Protein AF-A0A0P9I023-F1 (afdb_monomer_lite)

pLDDT: mean 79.11, std 17.04, range [25.88, 98.0]

Sequence (298 aa):
MEINYKIEHRNVKHPRLEFKRLTLHIILPYDMRDASEILEKRKAWIQKKWSMIQESVKNVSAPQGFMMFGQPFTMEKTNAQKPTIDIDQRKIRLDPRRDQKIITNQLKSLLKQKIEAIIKEYSEKLGCQPAKITIRQQKSKWGSCSNRKNLSLNLKLICLPERAIKYVIFHEMLHIKHKKHNRQFWEKIKEEFSEYEEMEKKLSGYHIHTETLLQNLHKSPTISPHPPTTKPTEPKGTFWPMVRQRMRQKATQLYLQDHPETKAEPSLKELRKAGYLQKAKIIALKEIKAERDELKLV

Structure (mmCIF, N/CA/C/O backbone):
data_AF-A0A0P9I023-F1
#
_entry.id   AF-A0A0P9I023-F1
#
loop_
_atom_site.group_PDB
_atom_site.id
_atom_site.type_symbol
_atom_site.label_atom_id
_atom_site.label_alt_id
_atom_site.label_comp_id
_atom_site.label_asym_id
_atom_site.label_entity_id
_atom_site.label_seq_id
_atom_site.pdbx_PDB_ins_code
_atom_site.Cartn_x
_atom_site.Cartn_y
_atom_site.Cartn_z
_atom_site.occupancy
_atom_site.B_iso_or_equiv
_atom_site.auth_seq_id
_atom_site.auth_comp_id
_atom_site.auth_asym_id
_atom_site.auth_atom_id
_atom_site.pdbx_PDB_model_num
ATOM 1 N N . MET A 1 1 ? 24.963 18.216 -4.326 1.00 47.47 1 MET A N 1
ATOM 2 C CA . MET A 1 1 ? 24.004 17.378 -3.568 1.00 47.47 1 MET A CA 1
ATOM 3 C C . MET A 1 1 ? 24.501 15.947 -3.595 1.00 47.47 1 MET A C 1
ATOM 5 O O . MET A 1 1 ? 24.518 15.355 -4.667 1.00 47.47 1 MET A O 1
ATOM 9 N N . GLU A 1 2 ? 24.925 15.413 -2.454 1.00 58.28 2 GLU A N 1
ATOM 10 C CA . GLU A 1 2 ? 25.301 14.002 -2.335 1.00 58.28 2 GLU A CA 1
ATOM 11 C C . GLU A 1 2 ? 24.041 13.160 -2.109 1.00 58.28 2 GLU A C 1
ATOM 13 O O . GLU A 1 2 ? 23.334 13.320 -1.115 1.00 58.28 2 GLU A O 1
ATOM 18 N N . ILE A 1 3 ? 23.711 12.298 -3.072 1.00 69.88 3 ILE A N 1
ATOM 19 C CA . ILE A 1 3 ? 22.607 11.342 -2.948 1.00 69.88 3 ILE A CA 1
ATOM 20 C C . ILE A 1 3 ? 23.216 10.017 -2.510 1.00 69.88 3 ILE A C 1
ATOM 22 O O . ILE A 1 3 ? 23.966 9.401 -3.266 1.00 69.88 3 ILE A O 1
ATOM 26 N N . ASN A 1 4 ? 22.865 9.559 -1.309 1.00 76.06 4 ASN A N 1
ATOM 27 C CA . ASN A 1 4 ? 23.293 8.252 -0.822 1.00 76.06 4 ASN A CA 1
ATOM 28 C C . ASN A 1 4 ? 22.784 7.149 -1.752 1.00 76.06 4 ASN A C 1
ATOM 30 O O . ASN A 1 4 ? 21.574 7.030 -1.988 1.00 76.06 4 ASN A O 1
ATOM 34 N N . TYR A 1 5 ? 23.701 6.312 -2.238 1.00 79.62 5 TYR A N 1
ATOM 35 C CA . TYR A 1 5 ? 23.358 5.181 -3.084 1.00 79.62 5 TYR A CA 1
ATOM 36 C C . TYR A 1 5 ? 23.980 3.868 -2.607 1.00 79.62 5 TYR A C 1
ATOM 38 O O . TYR A 1 5 ? 24.987 3.836 -1.905 1.00 79.62 5 TYR A O 1
ATOM 46 N N . LYS A 1 6 ? 23.341 2.760 -2.983 1.00 83.69 6 LYS A N 1
ATOM 47 C CA . LYS A 1 6 ? 23.814 1.393 -2.758 1.00 83.69 6 LYS A CA 1
ATOM 48 C C . LYS A 1 6 ? 23.812 0.642 -4.075 1.00 83.69 6 LYS A C 1
ATOM 50 O O . LYS A 1 6 ? 22.801 0.645 -4.774 1.00 83.69 6 LYS A O 1
ATOM 55 N N . ILE A 1 7 ? 24.918 -0.024 -4.385 1.00 84.06 7 ILE A N 1
ATOM 56 C CA . ILE A 1 7 ? 25.021 -0.902 -5.550 1.00 84.06 7 ILE A CA 1
ATOM 57 C C . ILE A 1 7 ? 24.704 -2.334 -5.117 1.00 84.06 7 ILE A C 1
ATOM 59 O O . ILE A 1 7 ? 25.211 -2.820 -4.108 1.00 84.06 7 ILE A O 1
ATOM 63 N N . GLU A 1 8 ? 23.850 -3.010 -5.880 1.00 83.88 8 GLU A N 1
ATOM 64 C CA . GLU A 1 8 ? 23.518 -4.418 -5.691 1.00 83.88 8 GLU A CA 1
ATOM 65 C C . GLU A 1 8 ? 23.570 -5.165 -7.023 1.00 83.88 8 GLU A C 1
ATOM 67 O O . GLU A 1 8 ? 22.919 -4.771 -7.989 1.00 83.88 8 GLU A O 1
ATOM 72 N N . HIS A 1 9 ? 24.247 -6.311 -7.063 1.00 82.00 9 HIS A N 1
ATOM 73 C CA . HIS A 1 9 ? 24.261 -7.164 -8.250 1.00 82.00 9 HIS A CA 1
ATOM 74 C C . HIS A 1 9 ? 23.172 -8.230 -8.187 1.00 82.00 9 HIS A C 1
ATOM 76 O O . HIS A 1 9 ? 23.097 -9.025 -7.243 1.00 82.00 9 HIS A O 1
ATOM 82 N N . ARG A 1 10 ? 22.313 -8.274 -9.207 1.00 82.31 10 ARG A N 1
ATOM 83 C CA . ARG A 1 10 ? 21.193 -9.222 -9.295 1.00 82.31 10 ARG A CA 1
ATOM 84 C C . ARG A 1 10 ? 21.107 -9.828 -10.693 1.00 82.31 10 ARG A C 1
ATOM 86 O O . ARG A 1 10 ? 21.653 -9.297 -11.652 1.00 82.31 10 ARG A O 1
ATOM 93 N N . ASN A 1 11 ? 20.376 -10.937 -10.818 1.00 83.56 11 ASN A N 1
ATOM 94 C CA . ASN A 1 11 ? 20.066 -11.533 -12.119 1.00 83.56 11 ASN A CA 1
ATOM 95 C C . ASN A 1 11 ? 19.034 -10.671 -12.873 1.00 83.56 11 ASN A C 1
ATOM 97 O O . ASN A 1 11 ? 17.837 -10.963 -12.867 1.00 83.56 11 ASN A O 1
ATOM 101 N N . VAL A 1 12 ? 19.493 -9.563 -13.451 1.00 78.44 12 VAL A N 1
ATOM 102 C CA . VAL A 1 12 ? 18.703 -8.638 -14.267 1.00 78.44 12 VAL A CA 1
ATOM 103 C C . VAL A 1 12 ? 19.392 -8.442 -15.612 1.00 78.44 12 VAL A C 1
ATOM 105 O O . VAL A 1 12 ? 20.612 -8.375 -15.676 1.00 78.44 12 VAL A O 1
ATOM 108 N N . LYS A 1 13 ? 18.607 -8.344 -16.691 1.00 78.62 13 LYS A N 1
ATOM 109 C CA . LYS A 1 13 ? 19.134 -8.149 -18.054 1.00 78.62 13 LYS A CA 1
ATOM 110 C C . LYS A 1 13 ? 19.692 -6.740 -18.283 1.00 78.62 13 LYS A C 1
ATOM 112 O O . LYS A 1 13 ? 20.578 -6.550 -19.101 1.00 78.62 13 LYS A O 1
ATOM 117 N N . HIS A 1 14 ? 19.146 -5.753 -17.575 1.00 84.25 14 HIS A N 1
ATOM 118 C CA . HIS A 1 14 ? 19.524 -4.350 -17.705 1.00 84.25 14 HIS A CA 1
ATOM 119 C C . HIS A 1 14 ? 19.664 -3.722 -16.319 1.00 84.25 14 HIS A C 1
ATOM 121 O O . HIS A 1 14 ? 18.884 -4.085 -15.425 1.00 84.25 14 HIS A O 1
ATOM 127 N N . PRO A 1 15 ? 20.607 -2.782 -16.143 1.00 85.00 15 PRO A N 1
ATOM 128 C CA . PRO A 1 15 ? 20.754 -2.037 -14.905 1.00 85.00 15 PRO A CA 1
ATOM 129 C C . PRO A 1 15 ? 19.498 -1.218 -14.588 1.00 85.00 15 PRO A C 1
ATOM 131 O O . PRO A 1 15 ? 18.811 -0.714 -15.482 1.00 85.00 15 PRO A O 1
ATOM 134 N N . ARG A 1 16 ? 19.162 -1.121 -13.300 1.00 86.06 16 ARG A N 1
ATOM 135 C CA . ARG A 1 16 ? 17.956 -0.442 -12.807 1.00 86.06 16 ARG A CA 1
ATOM 136 C C . ARG A 1 16 ? 18.309 0.531 -11.702 1.00 86.06 16 ARG A C 1
ATOM 138 O O . ARG A 1 16 ? 19.144 0.235 -10.853 1.00 86.06 16 ARG A O 1
ATOM 145 N N . LEU A 1 17 ? 17.611 1.657 -11.689 1.00 83.62 17 LEU A N 1
ATOM 146 C CA . LEU A 1 17 ? 17.691 2.652 -10.631 1.00 83.62 17 LEU A CA 1
ATOM 147 C C . LEU A 1 17 ? 16.363 2.672 -9.882 1.00 83.62 17 LEU A C 1
ATOM 149 O O . LEU A 1 17 ? 15.305 2.856 -10.483 1.00 83.62 17 LEU A O 1
ATOM 153 N N . GLU A 1 18 ? 16.411 2.466 -8.572 1.00 81.19 18 GLU A N 1
ATOM 154 C CA . GLU A 1 18 ? 15.230 2.403 -7.717 1.00 81.19 18 GLU A CA 1
ATOM 155 C C . GLU A 1 18 ? 15.492 3.185 -6.432 1.00 81.19 18 GLU A C 1
ATOM 157 O O . GLU A 1 18 ? 16.437 2.884 -5.715 1.00 81.19 18 GLU A O 1
ATOM 162 N N . PHE A 1 1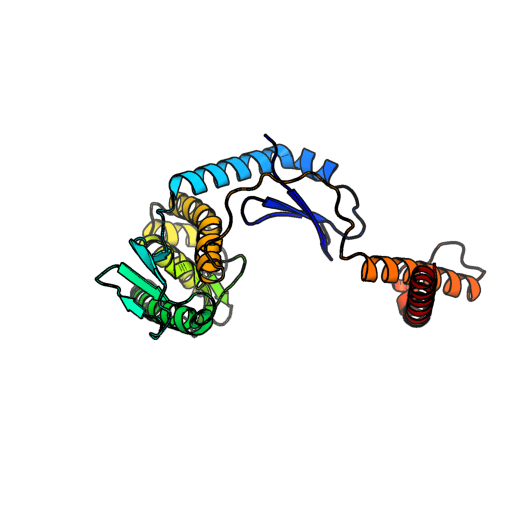9 ? 14.642 4.143 -6.069 1.00 70.94 19 PHE A N 1
ATOM 163 C CA . PHE A 1 19 ? 14.716 4.740 -4.735 1.00 70.94 19 PHE A CA 1
ATOM 164 C C . PHE A 1 19 ? 14.002 3.847 -3.716 1.00 70.94 19 PHE A C 1
ATOM 166 O O . PHE A 1 19 ? 12.828 3.515 -3.885 1.00 70.94 19 PHE A O 1
ATOM 173 N N . LYS A 1 20 ? 14.697 3.480 -2.635 1.00 67.75 20 LYS A N 1
ATOM 174 C CA . LYS A 1 20 ? 14.126 2.794 -1.468 1.00 67.75 20 LYS A CA 1
ATOM 175 C C . LYS A 1 20 ? 14.542 3.549 -0.221 1.00 67.75 20 LYS A C 1
ATOM 177 O O . LYS A 1 20 ? 15.733 3.700 0.019 1.00 67.75 20 LYS A O 1
ATOM 182 N N . ARG A 1 21 ? 13.577 3.987 0.596 1.00 62.59 21 ARG A N 1
ATOM 183 C CA . ARG A 1 21 ? 13.851 4.588 1.918 1.00 62.59 21 ARG A CA 1
ATOM 184 C C . ARG A 1 21 ? 14.870 5.731 1.847 1.00 62.59 21 ARG A C 1
ATOM 186 O O . ARG A 1 21 ? 15.872 5.713 2.553 1.00 62.59 21 ARG A O 1
ATOM 193 N N . LEU A 1 22 ? 14.660 6.667 0.918 1.00 68.31 22 LEU A N 1
ATOM 194 C CA . LEU A 1 22 ? 15.574 7.790 0.656 1.00 68.31 22 LEU A CA 1
ATOM 195 C C . LEU A 1 22 ? 16.988 7.403 0.185 1.00 68.31 22 LEU A C 1
ATOM 197 O O . LEU A 1 22 ? 17.859 8.255 0.083 1.00 68.31 22 LEU A O 1
ATOM 201 N N . THR A 1 23 ? 17.224 6.134 -0.135 1.00 73.56 23 THR A N 1
ATOM 202 C CA . THR A 1 23 ? 18.490 5.654 -0.689 1.00 73.56 23 THR A CA 1
ATOM 203 C C . THR A 1 23 ? 18.279 5.281 -2.148 1.00 73.56 23 THR A C 1
ATOM 205 O O . THR A 1 23 ? 17.317 4.583 -2.486 1.00 73.56 23 THR A O 1
ATOM 208 N N . LEU A 1 24 ? 19.170 5.724 -3.028 1.00 80.00 24 LEU A N 1
ATOM 209 C CA . LEU A 1 24 ? 19.186 5.269 -4.411 1.00 80.00 24 LEU A CA 1
ATOM 210 C C . LEU A 1 24 ? 19.791 3.859 -4.469 1.00 80.00 24 LEU A C 1
ATOM 212 O O . LEU A 1 24 ? 20.961 3.659 -4.179 1.00 80.00 24 LEU A O 1
ATOM 216 N N . HIS A 1 25 ? 19.012 2.855 -4.844 1.00 84.75 25 HIS A N 1
ATOM 217 C CA . HIS A 1 25 ? 19.519 1.521 -5.142 1.00 84.75 25 HIS A CA 1
ATOM 218 C C . HIS A 1 25 ? 19.820 1.411 -6.633 1.00 84.75 25 HIS A C 1
ATOM 220 O O . HIS A 1 25 ? 18.945 1.607 -7.479 1.00 84.75 25 HIS A O 1
ATOM 226 N N . ILE A 1 26 ? 21.057 1.047 -6.934 1.00 87.44 26 ILE A N 1
ATOM 227 C CA . ILE A 1 26 ? 21.552 0.782 -8.275 1.00 87.44 26 ILE A CA 1
ATOM 228 C C . ILE A 1 26 ? 21.673 -0.730 -8.401 1.00 87.44 26 ILE A C 1
ATOM 230 O O . ILE A 1 26 ? 22.523 -1.354 -7.771 1.00 87.44 26 ILE A O 1
ATOM 234 N N . ILE A 1 27 ? 20.783 -1.333 -9.178 1.00 87.88 27 ILE A N 1
ATOM 235 C CA . ILE A 1 27 ? 20.767 -2.775 -9.389 1.00 87.88 27 ILE A CA 1
ATOM 236 C C . ILE A 1 27 ? 21.481 -3.064 -10.700 1.00 87.88 27 ILE A C 1
ATOM 238 O O . ILE A 1 27 ? 20.951 -2.731 -11.760 1.00 87.88 27 ILE A O 1
ATOM 242 N N . LEU A 1 28 ? 22.647 -3.696 -10.632 1.00 86.69 28 LEU A N 1
ATOM 243 C CA . LEU A 1 28 ? 23.460 -4.026 -11.797 1.00 86.69 28 LEU A CA 1
ATOM 244 C C . LEU A 1 28 ? 23.332 -5.516 -12.171 1.00 86.69 28 LEU A C 1
ATOM 246 O O . LEU A 1 28 ? 23.195 -6.370 -11.284 1.00 86.69 28 LEU A O 1
ATOM 250 N N . PRO A 1 29 ? 23.372 -5.853 -13.472 1.00 86.75 29 PRO A N 1
ATOM 251 C CA . PRO A 1 29 ? 23.688 -7.201 -13.938 1.00 86.75 29 PRO A CA 1
ATOM 252 C C . PRO A 1 29 ? 25.045 -7.674 -13.390 1.00 86.75 29 PRO A C 1
ATOM 254 O O . PRO A 1 29 ? 25.930 -6.856 -13.156 1.00 86.75 29 PRO A O 1
ATOM 257 N N . TYR A 1 30 ? 25.238 -8.981 -13.183 1.00 83.19 30 TYR A N 1
ATOM 258 C CA . TYR A 1 30 ? 26.488 -9.512 -12.602 1.00 83.19 30 TYR A CA 1
ATOM 259 C C . TYR A 1 30 ? 27.751 -9.218 -13.430 1.00 83.19 30 TYR A C 1
ATOM 261 O O . TYR A 1 30 ? 28.846 -9.200 -12.878 1.00 83.19 30 TYR A O 1
ATOM 269 N N . ASP A 1 31 ? 27.602 -9.025 -14.734 1.00 83.81 31 ASP A N 1
ATOM 270 C CA . ASP A 1 31 ? 28.650 -8.685 -15.698 1.00 83.81 31 ASP A CA 1
ATOM 271 C C . ASP A 1 31 ? 29.009 -7.190 -15.709 1.00 83.81 31 ASP A C 1
ATOM 273 O O . ASP A 1 31 ? 30.059 -6.818 -16.227 1.00 83.81 31 ASP A O 1
ATOM 277 N N . MET A 1 32 ? 28.196 -6.336 -15.080 1.00 77.50 32 MET A N 1
ATOM 278 C CA . MET A 1 32 ? 28.422 -4.895 -15.004 1.00 77.50 32 MET A CA 1
ATOM 279 C C . MET A 1 32 ? 29.020 -4.511 -13.646 1.00 77.50 32 MET A C 1
ATOM 281 O O . MET A 1 32 ? 28.381 -4.650 -12.602 1.00 77.50 32 MET A O 1
ATOM 285 N N . ARG A 1 33 ? 30.267 -4.027 -13.650 1.00 74.25 33 ARG A N 1
ATOM 286 C CA . ARG A 1 33 ? 30.990 -3.658 -12.418 1.00 74.25 33 ARG A CA 1
ATOM 287 C C . ARG A 1 33 ? 30.773 -2.209 -11.999 1.00 74.25 33 ARG A C 1
ATOM 289 O O . ARG A 1 33 ? 30.742 -1.941 -10.803 1.00 74.25 33 ARG A O 1
ATOM 296 N N . ASP A 1 34 ? 30.618 -1.315 -12.969 1.00 80.94 34 ASP A N 1
ATOM 297 C CA . ASP A 1 34 ? 30.547 0.123 -12.738 1.00 80.94 34 ASP A CA 1
ATOM 298 C C . ASP A 1 34 ? 29.128 0.667 -12.956 1.00 80.94 34 ASP A C 1
ATOM 300 O O . ASP A 1 34 ? 28.399 0.243 -13.853 1.00 80.94 34 ASP A O 1
ATOM 304 N N . ALA A 1 35 ? 28.741 1.608 -12.099 1.00 84.88 35 ALA A N 1
ATOM 305 C CA . ALA A 1 35 ? 27.486 2.341 -12.160 1.00 84.88 35 ALA A CA 1
ATOM 306 C C . ALA A 1 35 ? 27.639 3.751 -12.759 1.00 84.88 35 ALA A C 1
ATOM 308 O O . ALA A 1 35 ? 26.625 4.407 -13.001 1.00 84.88 35 ALA A O 1
ATOM 309 N N . SER A 1 36 ? 28.864 4.235 -12.980 1.00 80.75 36 SER A N 1
ATOM 310 C CA . SER A 1 36 ? 29.138 5.630 -13.348 1.00 80.75 36 SER A CA 1
ATOM 311 C C . SER A 1 36 ? 28.428 6.050 -14.634 1.00 80.75 36 SER A C 1
ATOM 313 O O . SER A 1 36 ? 27.760 7.083 -14.661 1.00 80.75 36 SER A O 1
ATOM 315 N N . GLU A 1 37 ? 28.461 5.206 -15.669 1.00 80.94 37 GLU A N 1
ATOM 316 C CA . GLU A 1 37 ? 27.809 5.495 -16.953 1.00 80.94 37 GLU A CA 1
ATOM 317 C C . GLU A 1 37 ? 26.285 5.662 -16.809 1.00 80.94 37 GLU A C 1
ATOM 319 O O . GLU A 1 37 ? 25.699 6.626 -17.309 1.00 80.94 37 GLU A O 1
ATOM 324 N N . ILE A 1 38 ? 25.616 4.753 -16.085 1.00 84.31 38 ILE A N 1
ATOM 325 C CA . ILE A 1 38 ? 24.163 4.849 -15.888 1.00 84.31 38 ILE A CA 1
ATOM 326 C C . ILE A 1 38 ? 23.790 6.010 -14.966 1.00 84.31 38 ILE A C 1
ATOM 328 O O . ILE A 1 38 ? 22.747 6.634 -15.176 1.00 84.31 38 ILE A O 1
ATOM 332 N N . LEU A 1 39 ? 24.620 6.306 -13.965 1.00 83.94 39 LEU A N 1
ATOM 333 C CA . LEU A 1 39 ? 24.419 7.436 -13.066 1.00 83.94 39 LEU A CA 1
ATOM 334 C C . LEU A 1 39 ? 24.481 8.756 -13.826 1.00 83.94 39 LEU A C 1
ATOM 336 O O . LEU A 1 39 ? 23.560 9.557 -13.678 1.00 83.94 39 LEU A O 1
ATOM 340 N N . GLU A 1 40 ? 25.481 8.953 -14.686 1.00 82.69 40 GLU A N 1
ATOM 341 C CA . GLU A 1 40 ? 25.591 10.178 -15.481 1.00 82.69 40 GLU A CA 1
ATOM 342 C C . GLU A 1 40 ? 24.445 10.268 -16.496 1.00 82.69 40 GLU A C 1
ATOM 344 O O . GLU A 1 40 ? 23.704 11.254 -16.524 1.00 82.69 40 GLU A O 1
ATOM 349 N N . LYS A 1 41 ? 24.168 9.180 -17.228 1.00 84.88 41 LYS A N 1
ATOM 350 C CA . LYS A 1 41 ? 23.069 9.124 -18.206 1.00 84.88 41 LYS A CA 1
ATOM 351 C C . LYS A 1 41 ? 21.690 9.386 -17.592 1.00 84.88 41 LYS A C 1
ATOM 353 O O . LYS A 1 41 ? 20.774 9.840 -18.279 1.00 84.88 41 LYS A O 1
ATOM 358 N N . ARG A 1 42 ? 21.491 9.064 -16.310 1.00 86.25 42 ARG A N 1
ATOM 359 C CA . ARG A 1 42 ? 20.211 9.233 -15.598 1.00 86.25 42 ARG A CA 1
ATOM 360 C C . ARG A 1 42 ? 20.244 10.340 -14.551 1.00 86.25 42 ARG A C 1
ATOM 362 O O . ARG A 1 42 ? 19.259 10.491 -13.833 1.00 86.25 42 ARG A O 1
ATOM 369 N N . LYS A 1 43 ? 21.297 11.150 -14.488 1.00 84.06 43 LYS A N 1
ATOM 370 C CA . LYS A 1 43 ? 21.503 12.187 -13.468 1.00 84.06 43 LYS A CA 1
ATOM 371 C C . LYS A 1 43 ? 20.321 13.136 -13.326 1.00 84.06 43 LYS A C 1
ATOM 373 O O . LYS A 1 43 ? 19.803 13.299 -12.225 1.00 84.06 43 LYS A O 1
ATOM 378 N N . ALA A 1 44 ? 19.816 13.658 -14.444 1.00 79.38 44 ALA A N 1
ATOM 379 C CA . ALA A 1 44 ? 18.640 14.529 -14.455 1.00 79.38 44 ALA A CA 1
ATOM 380 C C . ALA A 1 44 ? 17.387 13.829 -13.894 1.00 79.38 44 ALA A C 1
ATOM 382 O O . ALA A 1 44 ? 16.620 14.416 -13.130 1.00 79.38 44 ALA A O 1
ATOM 383 N N . TRP A 1 45 ? 17.192 12.545 -14.217 1.00 85.31 45 TRP A N 1
ATOM 384 C CA . TRP A 1 45 ? 16.095 11.748 -13.662 1.00 85.31 45 TRP A CA 1
ATOM 385 C C . TRP A 1 45 ? 16.272 11.507 -12.160 1.00 85.31 45 TRP A C 1
ATOM 387 O O . TRP A 1 45 ? 15.310 11.658 -11.410 1.00 85.31 45 TRP A O 1
ATOM 397 N N . ILE A 1 46 ? 17.488 11.172 -11.714 1.00 81.94 46 ILE A N 1
ATOM 398 C CA . ILE A 1 46 ? 17.816 10.944 -10.301 1.00 81.94 46 ILE A CA 1
ATOM 399 C C . ILE A 1 46 ? 17.540 12.218 -9.501 1.00 81.94 46 ILE A C 1
ATOM 401 O O . ILE A 1 46 ? 16.831 12.154 -8.501 1.00 81.94 46 ILE A O 1
ATOM 405 N N . GLN A 1 47 ? 18.040 13.367 -9.963 1.00 81.38 47 GLN A N 1
ATOM 406 C CA . GLN A 1 47 ? 17.839 14.666 -9.321 1.00 81.38 47 GLN A CA 1
ATOM 407 C C . GLN A 1 47 ? 16.357 15.032 -9.253 1.00 81.38 47 GLN A C 1
ATOM 409 O O . GLN A 1 47 ? 15.846 15.297 -8.170 1.00 81.38 47 GLN A O 1
ATOM 414 N N . LYS A 1 48 ? 15.634 14.960 -10.378 1.00 77.56 48 LYS A N 1
ATOM 415 C CA . LYS A 1 48 ? 14.194 15.251 -10.409 1.00 77.56 48 LYS A CA 1
ATOM 416 C C . LYS A 1 48 ? 13.419 14.343 -9.456 1.00 77.56 48 LYS A C 1
ATOM 418 O O . LYS A 1 48 ? 12.581 14.814 -8.690 1.00 77.56 48 LYS A O 1
ATOM 423 N N . LYS A 1 49 ? 13.703 13.037 -9.478 1.00 74.50 49 LYS A N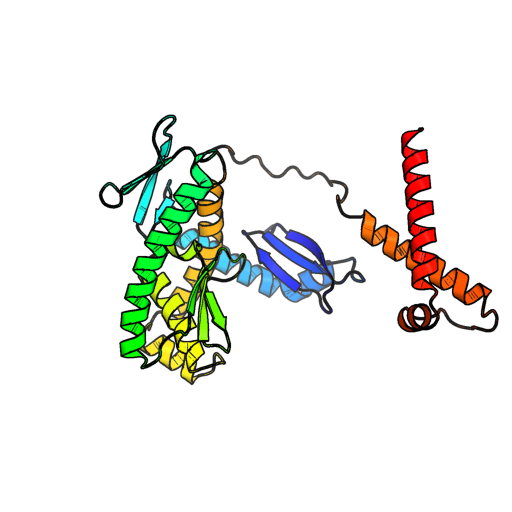 1
ATOM 424 C CA . LYS A 1 49 ? 13.025 12.063 -8.617 1.00 74.50 49 LYS A CA 1
ATOM 425 C C . LYS A 1 49 ? 13.366 12.284 -7.143 1.00 74.50 49 LYS A C 1
ATOM 427 O O . LYS A 1 49 ? 12.474 12.165 -6.308 1.00 74.50 49 LYS A O 1
ATOM 432 N N . TRP A 1 50 ? 14.612 12.637 -6.834 1.00 79.38 50 TRP A N 1
ATOM 433 C CA . TRP A 1 50 ? 15.058 12.978 -5.487 1.00 79.38 50 TRP A CA 1
ATOM 434 C C . TRP A 1 50 ? 14.357 14.224 -4.951 1.00 79.38 50 TRP A C 1
ATOM 436 O O . TRP A 1 50 ? 13.799 14.163 -3.860 1.00 79.38 50 TRP A O 1
ATOM 446 N N . SER A 1 51 ? 14.290 15.306 -5.731 1.00 79.69 51 SER A N 1
ATOM 447 C CA . SER A 1 51 ? 13.577 16.527 -5.340 1.00 79.69 51 SER A CA 1
ATOM 448 C C . SER A 1 51 ? 12.097 16.258 -5.071 1.00 79.69 51 SER A C 1
ATOM 450 O O . SER A 1 51 ? 11.593 16.644 -4.022 1.00 79.69 51 SER A O 1
ATOM 452 N N . MET A 1 52 ? 11.423 15.502 -5.948 1.00 71.56 52 MET A N 1
ATOM 453 C CA . MET A 1 52 ? 10.027 15.098 -5.722 1.00 71.56 52 MET A CA 1
ATOM 454 C C . MET A 1 52 ? 9.857 14.286 -4.433 1.00 71.56 52 MET A C 1
ATOM 456 O O . MET A 1 52 ? 8.880 14.461 -3.709 1.00 71.56 52 MET A O 1
ATOM 460 N N . ILE A 1 53 ? 10.792 13.376 -4.146 1.00 68.94 53 ILE A N 1
ATOM 461 C CA . ILE A 1 53 ? 10.782 12.573 -2.922 1.00 68.94 53 ILE A CA 1
ATOM 462 C C . ILE A 1 53 ? 10.967 13.465 -1.687 1.00 68.94 53 ILE A C 1
ATOM 464 O O . ILE A 1 53 ? 10.212 13.319 -0.730 1.00 68.94 53 ILE A O 1
ATOM 468 N N . GLN A 1 54 ? 11.931 14.386 -1.711 1.00 72.19 54 GLN A N 1
ATOM 469 C CA . GLN A 1 54 ? 12.213 15.311 -0.610 1.00 72.19 54 GLN A CA 1
ATOM 470 C C . GLN A 1 54 ? 11.025 16.234 -0.325 1.00 72.19 54 GLN A C 1
ATOM 472 O O . GLN A 1 54 ? 10.609 16.373 0.822 1.00 72.19 54 GLN A O 1
ATOM 477 N N . GLU A 1 55 ? 10.422 16.793 -1.371 1.00 71.81 55 GLU A N 1
ATOM 478 C CA . GLU A 1 55 ? 9.213 17.607 -1.269 1.00 71.81 55 GLU A CA 1
ATOM 479 C C . GLU A 1 55 ? 8.043 16.803 -0.688 1.00 71.81 55 GLU A C 1
ATOM 481 O O . GLU A 1 55 ? 7.387 17.238 0.257 1.00 71.81 55 GLU A O 1
ATOM 486 N N . SER A 1 56 ? 7.840 15.573 -1.169 1.00 65.31 56 SER A N 1
ATOM 487 C CA . SER A 1 56 ? 6.795 14.687 -0.643 1.00 65.31 56 SER A CA 1
ATOM 488 C C . SER A 1 56 ? 7.046 14.291 0.815 1.00 65.31 56 SER A C 1
ATOM 490 O O . SER A 1 56 ? 6.098 14.103 1.568 1.00 65.31 56 SER A O 1
ATOM 492 N N . VAL A 1 57 ? 8.305 14.161 1.240 1.00 66.12 57 VAL A N 1
ATOM 493 C CA . VAL A 1 57 ? 8.656 13.898 2.642 1.00 66.12 57 VAL A CA 1
ATOM 494 C C . VAL A 1 57 ? 8.370 15.112 3.520 1.00 66.12 57 VAL A C 1
ATOM 496 O O . VAL A 1 57 ? 7.774 14.934 4.582 1.00 66.12 57 VAL A O 1
ATOM 499 N N . LYS A 1 58 ? 8.734 16.318 3.065 1.00 67.62 58 LYS A N 1
ATOM 500 C CA . LYS A 1 58 ? 8.484 17.589 3.763 1.00 67.62 58 LYS A CA 1
ATOM 501 C C . LYS A 1 58 ? 6.988 17.855 3.940 1.00 67.62 58 LYS A C 1
ATOM 503 O O . LYS A 1 58 ? 6.553 18.217 5.027 1.00 67.62 58 LYS A O 1
ATOM 508 N N . ASN A 1 59 ? 6.194 17.591 2.905 1.00 61.16 59 ASN A N 1
ATOM 509 C CA . ASN A 1 59 ? 4.743 17.804 2.917 1.00 61.16 59 ASN A CA 1
ATOM 510 C C . ASN A 1 59 ? 3.976 16.798 3.790 1.00 61.16 59 ASN A C 1
ATOM 512 O O . ASN A 1 59 ? 2.779 16.961 4.007 1.00 61.16 59 ASN A O 1
ATOM 516 N N . VAL A 1 60 ? 4.642 15.748 4.279 1.00 60.81 60 VAL A N 1
ATOM 517 C CA . VAL A 1 60 ? 4.028 14.689 5.091 1.00 60.81 60 VAL A CA 1
ATOM 518 C C . VAL A 1 60 ? 4.422 14.787 6.573 1.00 60.81 60 VAL A C 1
ATOM 520 O O . VAL A 1 60 ? 3.983 13.923 7.322 1.00 60.81 60 VAL A O 1
ATOM 523 N N . SER A 1 61 ? 5.201 15.807 6.996 1.00 51.84 61 SER A N 1
ATOM 524 C CA . SER A 1 61 ? 5.656 16.078 8.383 1.00 51.84 61 SER A CA 1
ATOM 525 C C . SER A 1 61 ? 5.037 15.145 9.424 1.00 51.84 61 SER A C 1
ATOM 527 O O . SER A 1 61 ? 3.924 15.372 9.895 1.00 51.84 61 SER A O 1
ATOM 529 N N . ALA A 1 62 ? 5.733 14.046 9.723 1.00 50.31 62 ALA A N 1
ATOM 530 C CA . ALA A 1 62 ? 5.235 13.071 10.678 1.00 50.31 62 ALA A CA 1
ATOM 531 C C . ALA A 1 62 ? 5.312 13.687 12.085 1.00 50.31 62 ALA A C 1
ATOM 533 O O . ALA A 1 62 ? 6.415 14.030 12.520 1.00 50.31 62 ALA A O 1
ATOM 534 N N . PRO A 1 63 ? 4.192 13.835 12.812 1.00 46.41 63 PRO A N 1
ATOM 535 C CA . PRO A 1 63 ? 4.255 14.169 14.226 1.00 46.41 63 PRO A CA 1
ATOM 536 C C . PRO A 1 63 ? 4.975 13.047 14.990 1.00 46.41 63 PRO A C 1
ATOM 538 O O . PRO A 1 63 ? 4.989 11.891 14.560 1.00 46.41 63 PRO A O 1
ATOM 541 N N . GLN A 1 64 ? 5.568 13.374 16.139 1.00 53.59 64 GLN A N 1
ATOM 542 C CA . GLN A 1 64 ? 6.026 12.372 17.105 1.00 53.59 64 GLN A CA 1
ATOM 543 C C . GLN A 1 64 ? 4.858 11.431 17.450 1.00 53.59 64 GLN A C 1
ATOM 545 O O . GLN A 1 64 ? 3.902 11.844 18.097 1.00 53.59 64 GLN A O 1
ATOM 550 N N . GLY A 1 65 ? 4.910 10.177 16.987 1.00 65.94 65 GLY A N 1
ATOM 551 C CA . GLY A 1 65 ? 3.862 9.181 17.237 1.00 65.94 65 GLY A CA 1
ATOM 552 C C . GLY A 1 65 ? 3.619 8.221 16.072 1.00 65.94 65 GLY A C 1
ATOM 553 O O . GLY A 1 65 ? 4.360 8.195 15.089 1.00 65.94 65 GLY A O 1
ATOM 554 N N . PHE A 1 66 ? 2.572 7.404 16.195 1.00 78.50 66 PHE A N 1
ATOM 555 C CA . PHE A 1 66 ? 2.098 6.498 15.149 1.00 78.50 66 PHE A CA 1
ATOM 556 C C . PHE A 1 66 ? 0.916 7.130 14.411 1.00 78.50 66 PHE A C 1
ATOM 558 O O . PHE A 1 66 ? -0.092 7.449 15.026 1.00 78.50 66 PHE A O 1
ATOM 565 N N . MET A 1 67 ? 1.000 7.294 13.092 1.00 83.62 67 MET A N 1
ATOM 566 C CA . MET A 1 67 ? -0.154 7.747 12.309 1.00 83.62 67 MET A CA 1
ATOM 567 C C . MET A 1 67 ? -1.106 6.580 12.053 1.00 83.62 67 MET A C 1
ATOM 569 O O . MET A 1 67 ? -0.677 5.532 11.565 1.00 83.62 67 MET A O 1
ATOM 573 N N . MET A 1 68 ? -2.393 6.783 12.329 1.00 87.25 68 MET A N 1
ATOM 574 C CA . MET A 1 68 ? -3.469 5.841 12.030 1.00 87.25 68 MET A CA 1
ATOM 575 C C . MET A 1 68 ? -4.649 6.584 11.404 1.00 87.25 68 MET A C 1
ATOM 577 O O . MET A 1 68 ? -5.187 7.512 11.999 1.00 87.25 68 MET A O 1
ATOM 581 N N . PHE A 1 69 ? -5.038 6.210 10.186 1.00 88.56 69 PHE A N 1
ATOM 582 C CA . PHE A 1 69 ? -6.141 6.827 9.438 1.00 88.56 69 PHE A CA 1
ATOM 583 C C . PHE A 1 69 ? -6.034 8.358 9.293 1.00 88.56 69 PHE A C 1
ATOM 585 O O . PHE A 1 69 ? -7.035 9.065 9.217 1.00 88.56 69 PHE A O 1
ATOM 592 N N . GLY A 1 70 ? -4.806 8.886 9.251 1.00 84.12 70 GLY A N 1
ATOM 593 C CA . GLY A 1 70 ? -4.531 10.325 9.192 1.00 84.12 70 GLY A CA 1
ATOM 594 C C . GLY A 1 70 ? -4.558 11.041 10.544 1.00 84.12 70 GLY A C 1
ATOM 595 O O . GLY A 1 70 ? -4.340 12.246 10.576 1.00 84.12 70 GLY A O 1
ATOM 596 N N . GLN A 1 71 ? -4.774 10.325 11.649 1.00 83.56 71 GLN A N 1
ATOM 597 C CA . GLN A 1 71 ? -4.727 10.868 13.004 1.00 83.56 71 GLN A CA 1
ATOM 598 C C . GLN A 1 71 ? -3.442 10.427 13.721 1.00 83.56 71 GLN A C 1
ATOM 600 O O . GLN A 1 71 ? -3.031 9.270 13.573 1.00 83.56 71 GLN A O 1
ATOM 605 N N . PRO A 1 72 ? -2.795 11.311 14.497 1.00 83.38 72 PRO A N 1
ATOM 606 C CA . PRO A 1 72 ? -1.653 10.935 15.319 1.00 83.38 72 PRO A CA 1
ATOM 607 C C . PRO A 1 72 ? -2.110 10.150 16.551 1.00 83.38 72 PRO A C 1
ATOM 609 O O . PRO A 1 72 ? -3.066 10.537 17.222 1.00 83.38 72 PRO A O 1
ATOM 612 N N . PHE A 1 73 ? -1.399 9.065 16.851 1.00 83.56 73 PHE A N 1
ATOM 613 C CA . PHE A 1 73 ? -1.552 8.271 18.065 1.00 83.56 73 PHE A CA 1
ATOM 614 C C . PHE A 1 73 ? -0.279 8.350 18.899 1.00 83.56 73 PHE A C 1
ATOM 616 O O . PHE A 1 73 ? 0.833 8.181 18.382 1.00 83.56 73 PHE A O 1
ATOM 623 N N . THR A 1 74 ? -0.441 8.549 20.203 1.00 84.19 74 THR A N 1
ATOM 624 C CA . THR A 1 74 ? 0.674 8.472 21.145 1.00 84.19 74 THR A CA 1
ATOM 625 C C . THR A 1 74 ? 0.955 7.016 21.504 1.00 84.19 74 THR A C 1
ATOM 627 O O . THR A 1 74 ? 0.054 6.177 21.562 1.00 84.19 74 THR A O 1
ATOM 630 N N . MET A 1 75 ? 2.232 6.696 21.705 1.00 82.31 75 MET A N 1
ATOM 631 C CA . MET A 1 75 ? 2.672 5.353 22.075 1.00 82.31 75 MET A CA 1
ATOM 632 C C . MET A 1 75 ? 3.182 5.354 23.514 1.00 82.31 75 MET A C 1
ATOM 634 O O . MET A 1 75 ? 4.119 6.080 23.836 1.00 82.31 75 MET A O 1
ATOM 638 N N . GLU A 1 76 ? 2.593 4.514 24.360 1.00 84.56 76 GLU A N 1
ATOM 639 C CA . GLU A 1 76 ? 2.969 4.344 25.765 1.00 84.56 76 GLU A CA 1
ATOM 640 C C . GLU A 1 76 ? 3.497 2.918 25.982 1.00 84.56 76 GLU A C 1
ATOM 642 O O . GLU A 1 76 ? 2.911 1.936 25.514 1.00 84.56 76 GLU A O 1
ATOM 647 N N . LYS A 1 77 ? 4.615 2.782 26.703 1.00 82.94 77 LYS A N 1
ATOM 648 C CA . LYS A 1 77 ? 5.152 1.462 27.040 1.00 82.94 77 LYS A CA 1
ATOM 649 C C . LYS A 1 77 ? 4.370 0.863 28.210 1.00 82.94 77 LYS A C 1
ATOM 651 O O . LYS A 1 77 ? 4.184 1.529 29.222 1.00 82.94 77 LYS A O 1
ATOM 656 N N . THR A 1 78 ? 3.979 -0.406 28.109 1.00 80.44 78 THR A N 1
ATOM 657 C CA . THR A 1 78 ? 3.406 -1.167 29.235 1.00 80.44 78 THR A CA 1
ATOM 658 C C . THR A 1 78 ? 4.208 -2.438 29.488 1.00 80.44 78 THR A C 1
ATOM 660 O O . THR A 1 78 ? 4.550 -3.144 28.548 1.00 80.44 78 THR A O 1
ATOM 663 N N . ASN A 1 79 ? 4.521 -2.740 30.751 1.00 71.38 79 ASN A N 1
ATOM 664 C CA . ASN A 1 79 ? 5.335 -3.911 31.106 1.00 71.38 79 ASN A CA 1
ATOM 665 C C . ASN A 1 79 ? 4.481 -5.149 31.466 1.00 71.38 79 ASN A C 1
ATOM 667 O O . ASN A 1 79 ? 4.950 -6.278 31.333 1.00 71.38 79 ASN A O 1
ATOM 671 N N . ALA A 1 80 ? 3.214 -4.972 31.861 1.00 63.03 80 ALA A N 1
ATOM 672 C CA . ALA A 1 80 ? 2.396 -6.050 32.442 1.00 63.03 80 ALA A CA 1
ATOM 673 C C . ALA A 1 80 ? 1.020 -6.256 31.780 1.00 63.03 80 ALA A C 1
ATOM 675 O O . ALA A 1 80 ? 0.384 -7.280 32.013 1.00 63.03 80 ALA A O 1
ATOM 676 N N . GLN A 1 81 ? 0.556 -5.330 30.936 1.00 72.56 81 GLN A N 1
ATOM 677 C CA . GLN A 1 81 ? -0.757 -5.441 30.289 1.00 72.56 81 GLN A CA 1
ATOM 678 C C . GLN A 1 81 ? -0.639 -5.949 28.849 1.00 72.56 81 GLN A C 1
ATOM 680 O O . GLN A 1 81 ? 0.400 -5.789 28.206 1.00 72.56 81 GLN A O 1
ATOM 685 N N . LYS A 1 82 ? -1.717 -6.564 28.342 1.00 81.06 82 LYS A N 1
ATOM 686 C CA . LYS A 1 82 ? -1.863 -6.871 26.910 1.00 81.06 82 LYS A CA 1
ATOM 687 C C . LYS A 1 82 ? -1.819 -5.564 26.104 1.00 81.06 82 LYS A C 1
ATOM 689 O O . LYS A 1 82 ? -2.285 -4.543 26.610 1.00 81.06 82 LYS A O 1
ATOM 694 N N . PRO A 1 83 ? -1.316 -5.584 24.859 1.00 86.56 83 PRO A N 1
ATOM 695 C CA . PRO A 1 83 ? -1.289 -4.385 24.039 1.00 86.56 83 PRO A CA 1
ATOM 696 C C . PRO A 1 83 ? -2.710 -3.930 23.699 1.00 86.56 83 PRO A C 1
ATOM 698 O O . PRO A 1 83 ? -3.566 -4.753 23.348 1.00 86.56 83 PRO A O 1
ATOM 701 N N . THR A 1 84 ? -2.944 -2.625 23.771 1.00 88.38 84 THR A N 1
ATOM 702 C CA . THR A 1 84 ? -4.242 -2.007 23.492 1.00 88.38 84 THR A CA 1
ATOM 703 C C . THR A 1 84 ? -4.104 -0.847 22.518 1.00 88.38 84 THR A C 1
ATOM 705 O O . THR A 1 84 ? -3.109 -0.119 22.514 1.00 88.38 84 THR A O 1
ATOM 708 N N . ILE A 1 85 ? -5.124 -0.694 21.677 1.00 89.88 85 ILE A N 1
ATOM 709 C CA . ILE A 1 85 ? -5.327 0.467 20.815 1.00 89.88 85 ILE A CA 1
ATOM 710 C C . ILE A 1 85 ? -6.621 1.118 21.284 1.00 89.88 85 ILE A C 1
ATOM 712 O O . ILE A 1 85 ? -7.695 0.545 21.118 1.00 89.88 85 ILE A O 1
ATOM 716 N N . ASP A 1 86 ? -6.501 2.297 21.874 1.00 88.62 86 ASP A N 1
ATOM 717 C CA . ASP A 1 86 ? -7.616 3.145 22.263 1.00 88.62 86 ASP A CA 1
ATOM 718 C C . ASP A 1 86 ? -7.826 4.185 21.157 1.00 88.62 86 ASP A C 1
ATOM 720 O O . ASP A 1 86 ? -6.997 5.078 20.960 1.00 88.62 86 ASP A O 1
ATOM 724 N N . ILE A 1 87 ? -8.886 3.998 20.368 1.00 87.69 87 ILE A N 1
ATOM 725 C CA . ILE A 1 87 ? -9.190 4.844 19.208 1.00 87.69 87 ILE A CA 1
ATOM 726 C C . ILE A 1 87 ? -9.665 6.230 19.652 1.00 87.69 87 ILE A C 1
ATOM 728 O O . ILE A 1 87 ? -9.280 7.222 19.031 1.00 87.69 87 ILE A O 1
ATOM 732 N N . ASP A 1 88 ? -10.427 6.302 20.742 1.00 87.00 88 ASP A N 1
ATOM 733 C CA . ASP A 1 88 ? -11.031 7.541 21.234 1.00 87.00 88 ASP A CA 1
ATOM 734 C C . ASP A 1 88 ? -9.976 8.436 21.888 1.00 87.00 88 ASP A C 1
ATOM 736 O O . ASP A 1 88 ? -9.857 9.618 21.559 1.00 87.00 88 ASP A O 1
ATOM 740 N N . GLN A 1 89 ? -9.125 7.857 22.742 1.00 87.56 89 GLN A N 1
ATOM 741 C CA . GLN A 1 89 ? -7.999 8.565 23.361 1.00 87.56 89 GLN A CA 1
ATOM 742 C C . GLN A 1 89 ? -6.795 8.713 22.425 1.00 87.56 89 GLN A C 1
ATOM 744 O O . GLN A 1 89 ? -5.840 9.411 22.766 1.00 87.56 89 GLN A O 1
ATOM 749 N N . ARG A 1 90 ? -6.814 8.045 21.265 1.00 86.88 90 ARG A N 1
ATOM 750 C CA . ARG A 1 90 ? -5.712 7.996 20.291 1.00 86.88 90 ARG A CA 1
ATOM 751 C C . ARG A 1 90 ? -4.402 7.522 20.918 1.00 86.88 90 ARG A C 1
ATOM 753 O O . ARG A 1 90 ? -3.334 8.101 20.712 1.00 86.88 90 ARG A O 1
ATOM 760 N N . LYS A 1 91 ? -4.486 6.447 21.698 1.00 87.31 91 LYS A N 1
ATOM 761 C CA . LYS A 1 91 ? -3.364 5.881 22.454 1.00 87.31 91 LYS A CA 1
ATOM 762 C C . LYS A 1 91 ? -3.104 4.443 22.050 1.00 87.31 91 LYS A C 1
ATOM 764 O O . LYS A 1 91 ? -4.023 3.640 21.932 1.00 87.31 91 LYS A O 1
ATOM 769 N N . ILE A 1 92 ? -1.833 4.095 21.887 1.00 87.38 92 ILE A N 1
ATOM 770 C CA . ILE A 1 92 ? -1.389 2.714 21.707 1.00 87.38 92 ILE A CA 1
ATOM 771 C C . ILE A 1 92 ? -0.503 2.347 22.890 1.00 87.38 92 ILE A C 1
ATOM 773 O O . ILE A 1 92 ? 0.576 2.914 23.058 1.00 87.38 92 ILE A O 1
ATOM 777 N N . ARG A 1 93 ? -0.940 1.377 23.696 1.00 87.69 93 ARG A N 1
ATOM 778 C CA . ARG A 1 93 ? -0.156 0.843 24.815 1.00 87.69 93 ARG A CA 1
ATOM 779 C C . ARG A 1 93 ? 0.408 -0.507 24.422 1.00 87.69 93 ARG A C 1
ATOM 781 O O . ARG A 1 93 ? -0.354 -1.396 24.058 1.00 87.69 93 ARG A O 1
ATOM 788 N N . LEU A 1 94 ? 1.726 -0.670 24.458 1.00 87.31 94 LEU A N 1
ATOM 789 C CA . LEU A 1 94 ? 2.381 -1.929 24.088 1.00 87.31 94 LEU A CA 1
ATOM 790 C C . LEU A 1 94 ? 3.801 -2.022 24.658 1.00 87.31 94 LEU A C 1
ATOM 792 O O . LEU A 1 94 ? 4.449 -0.999 24.864 1.00 87.31 94 LEU A O 1
ATOM 796 N N . ASP A 1 95 ? 4.332 -3.233 24.822 1.00 82.94 95 ASP A N 1
ATOM 797 C CA . ASP A 1 95 ? 5.784 -3.447 24.788 1.00 82.94 95 ASP A CA 1
ATOM 798 C C . ASP A 1 95 ? 6.204 -3.839 23.356 1.00 82.94 95 ASP A C 1
ATOM 800 O O . ASP A 1 95 ? 5.885 -4.949 22.914 1.00 82.94 95 ASP A O 1
ATOM 804 N N . PRO A 1 96 ? 6.951 -2.993 22.616 1.00 71.94 96 PRO A N 1
ATOM 805 C CA . PRO A 1 96 ? 7.355 -3.287 21.238 1.00 71.94 96 PRO A CA 1
ATOM 806 C C . PRO A 1 96 ? 8.125 -4.604 21.065 1.00 71.94 96 PRO A C 1
ATOM 808 O O . PRO A 1 96 ? 8.082 -5.196 19.990 1.00 71.94 96 PRO A O 1
ATOM 811 N N . ARG A 1 97 ? 8.821 -5.091 22.104 1.00 76.06 97 ARG A N 1
ATOM 812 C CA . ARG A 1 97 ? 9.610 -6.333 22.030 1.00 76.06 97 ARG A CA 1
ATOM 813 C C . ARG A 1 97 ? 8.741 -7.579 22.149 1.00 76.06 97 ARG A C 1
ATOM 815 O O . ARG A 1 97 ? 9.019 -8.582 21.497 1.00 76.06 97 ARG A O 1
ATOM 822 N N . ARG A 1 98 ? 7.706 -7.523 22.986 1.00 81.31 98 ARG A N 1
ATOM 823 C CA . ARG A 1 98 ? 6.840 -8.672 23.289 1.00 81.31 98 ARG A CA 1
ATOM 824 C C . ARG A 1 98 ? 5.602 -8.711 22.397 1.00 81.31 98 ARG A C 1
ATOM 826 O O . ARG A 1 98 ? 5.203 -9.769 21.916 1.00 81.31 98 ARG A O 1
ATOM 833 N N . ASP A 1 99 ? 5.005 -7.553 22.145 1.00 83.56 99 ASP A N 1
ATOM 834 C CA . ASP A 1 99 ? 3.611 -7.457 21.713 1.00 83.56 99 ASP A CA 1
ATOM 835 C C . ASP A 1 99 ? 3.438 -7.310 20.190 1.00 83.56 99 ASP A C 1
ATOM 837 O O . ASP A 1 99 ? 2.317 -7.203 19.686 1.00 83.56 99 ASP A O 1
ATOM 841 N N . GLN A 1 100 ? 4.538 -7.382 19.432 1.00 80.31 100 GLN A N 1
ATOM 842 C CA . GLN A 1 100 ? 4.607 -7.168 17.983 1.00 80.31 100 GLN A CA 1
ATOM 843 C C . GLN A 1 100 ? 3.509 -7.877 17.185 1.00 80.31 100 GLN A C 1
ATOM 845 O O . GLN A 1 100 ? 2.833 -7.285 16.339 1.00 80.31 100 GLN A O 1
ATOM 850 N N . LYS A 1 101 ? 3.367 -9.186 17.408 1.00 85.19 101 LYS A N 1
ATOM 851 C CA . LYS A 1 101 ? 2.453 -10.032 16.638 1.00 85.19 101 LYS A CA 1
ATOM 852 C C . LYS A 1 101 ? 1.003 -9.675 16.950 1.00 85.19 101 LYS A C 1
ATOM 854 O O . LYS A 1 101 ? 0.177 -9.630 16.041 1.00 85.19 101 LYS A O 1
ATOM 859 N N . ILE A 1 102 ? 0.716 -9.401 18.220 1.00 88.56 102 ILE A N 1
ATOM 860 C CA . ILE A 1 102 ? -0.623 -9.078 18.705 1.00 88.56 102 ILE A CA 1
ATOM 861 C C . ILE A 1 102 ? -1.042 -7.714 18.159 1.00 88.56 102 ILE A C 1
ATOM 863 O O . ILE A 1 102 ? -2.078 -7.631 17.500 1.00 88.56 102 ILE A O 1
ATOM 867 N N . ILE A 1 103 ? -0.207 -6.682 18.323 1.00 87.25 103 ILE A N 1
ATOM 868 C CA . ILE A 1 103 ? -0.519 -5.340 17.820 1.00 87.25 103 ILE A CA 1
ATOM 869 C C . ILE A 1 103 ? -0.654 -5.335 16.293 1.00 87.25 103 ILE A C 1
ATOM 871 O O . ILE A 1 103 ? -1.591 -4.759 15.752 1.00 87.25 103 ILE A O 1
ATOM 875 N N . THR A 1 104 ? 0.202 -6.073 15.576 1.00 87.50 104 THR A N 1
ATOM 876 C CA . THR A 1 104 ? 0.098 -6.211 14.115 1.00 87.50 104 THR A CA 1
ATOM 877 C C . THR A 1 104 ? -1.233 -6.835 13.696 1.00 87.50 104 THR A C 1
ATOM 879 O O . THR A 1 104 ? -1.813 -6.429 12.690 1.00 87.50 104 THR A O 1
ATOM 882 N N . ASN A 1 105 ? -1.727 -7.827 14.438 1.00 90.44 105 ASN A N 1
ATOM 883 C CA . ASN A 1 105 ? -3.014 -8.455 14.150 1.00 90.44 105 ASN A CA 1
ATOM 884 C C . ASN A 1 105 ? -4.194 -7.531 14.480 1.00 90.44 105 ASN A C 1
ATOM 886 O O . ASN A 1 105 ? -5.131 -7.476 13.687 1.00 90.44 105 ASN A O 1
ATOM 890 N N . GLN A 1 106 ? -4.129 -6.765 15.574 1.00 90.94 106 GLN A N 1
ATOM 891 C CA . GLN A 1 106 ? -5.134 -5.743 15.892 1.00 90.94 106 GLN A CA 1
ATOM 892 C C . GLN A 1 106 ? -5.195 -4.670 14.794 1.00 90.94 106 GLN A C 1
ATOM 894 O O . GLN A 1 106 ? -6.263 -4.412 14.245 1.00 90.94 106 GLN A O 1
ATOM 899 N N . LEU A 1 107 ? -4.041 -4.140 14.373 1.00 91.56 107 LEU A N 1
ATOM 900 C CA . LEU A 1 107 ? -3.934 -3.188 13.261 1.00 91.56 107 LEU A CA 1
ATOM 901 C C . LEU A 1 107 ? -4.481 -3.771 11.949 1.00 91.56 107 LEU A C 1
ATOM 903 O O . LEU A 1 107 ? -5.208 -3.099 11.223 1.00 91.56 107 LEU A O 1
ATOM 907 N N . LYS A 1 108 ? -4.185 -5.042 11.639 1.00 93.81 108 LYS A N 1
ATOM 908 C CA . LYS A 1 108 ? -4.780 -5.722 10.476 1.00 93.81 108 LYS A CA 1
ATOM 909 C C . LYS A 1 108 ? -6.300 -5.810 10.580 1.00 93.81 108 LYS A C 1
ATOM 911 O O . LYS A 1 108 ? -6.959 -5.619 9.566 1.00 93.81 108 LYS A O 1
ATOM 916 N N . SER A 1 109 ? -6.840 -6.111 11.759 1.00 94.25 109 SER A N 1
ATOM 917 C CA . SER A 1 109 ? -8.285 -6.210 11.982 1.00 94.25 109 SER A CA 1
ATOM 918 C C . SER A 1 109 ? -8.974 -4.861 11.771 1.00 94.25 109 SER A C 1
ATOM 920 O O . SER A 1 109 ? -9.920 -4.777 10.993 1.00 94.25 109 SER A O 1
ATOM 922 N N . LEU A 1 110 ? -8.437 -3.795 12.373 1.00 94.25 110 LEU A N 1
ATOM 923 C CA . LEU A 1 110 ? -8.935 -2.425 12.207 1.00 94.25 110 LEU A CA 1
ATOM 924 C C . LEU A 1 110 ? -8.903 -1.986 10.740 1.00 94.25 110 LEU A C 1
ATOM 926 O O . LEU A 1 110 ? -9.896 -1.503 10.197 1.00 94.25 110 LEU A O 1
ATOM 930 N N . LEU A 1 111 ? -7.772 -2.210 10.066 1.00 95.88 111 LEU A N 1
ATOM 931 C CA . LEU A 1 111 ? -7.644 -1.891 8.649 1.00 95.88 111 LEU A CA 1
ATOM 932 C C . LEU A 1 111 ? -8.623 -2.709 7.796 1.00 95.88 111 LEU A C 1
ATOM 934 O O . LEU A 1 111 ? -9.185 -2.171 6.847 1.00 95.88 111 LEU A O 1
ATOM 938 N N . LYS A 1 112 ? -8.845 -3.988 8.123 1.00 96.44 112 LYS A N 1
ATOM 939 C CA . LYS A 1 112 ? -9.778 -4.854 7.394 1.00 96.44 112 LYS A CA 1
ATOM 940 C C . LYS A 1 112 ? -11.202 -4.317 7.454 1.00 96.44 112 LYS A C 1
ATOM 942 O O . LYS A 1 112 ? -11.806 -4.173 6.399 1.00 96.44 112 LYS A O 1
ATOM 947 N N . GLN A 1 113 ? -11.683 -3.951 8.641 1.00 95.50 113 GLN A N 1
ATOM 948 C CA . GLN A 1 113 ? -13.019 -3.374 8.814 1.00 95.50 113 GLN A CA 1
ATOM 949 C C . GLN A 1 113 ? -13.192 -2.099 7.974 1.00 95.50 113 GLN A C 1
ATOM 951 O O . GLN A 1 113 ? -14.158 -1.974 7.224 1.00 95.50 113 GLN A O 1
ATOM 956 N N . LYS A 1 114 ? -12.210 -1.186 8.024 1.00 95.69 114 LYS A N 1
ATOM 957 C CA . LYS A 1 114 ? -12.226 0.051 7.225 1.00 95.69 114 LYS A CA 1
ATOM 958 C C . LYS A 1 114 ? -12.222 -0.237 5.717 1.00 95.69 114 LYS A C 1
ATOM 960 O O . LYS A 1 114 ? -12.998 0.354 4.974 1.00 95.69 114 LYS A O 1
ATOM 965 N N . ILE A 1 115 ? -11.358 -1.150 5.264 1.00 96.94 115 ILE A N 1
ATOM 966 C CA . ILE A 1 115 ? -11.258 -1.555 3.855 1.00 96.94 115 ILE A CA 1
ATOM 967 C C . ILE A 1 115 ? -12.573 -2.165 3.367 1.00 96.94 115 ILE A C 1
ATOM 969 O O . ILE A 1 115 ? -13.011 -1.833 2.273 1.00 96.94 115 ILE A O 1
ATOM 973 N N . GLU A 1 116 ? -13.189 -3.057 4.142 1.00 96.75 116 GLU A N 1
ATOM 974 C CA . GLU A 1 116 ? -14.427 -3.736 3.747 1.00 96.75 116 GLU A CA 1
ATOM 975 C C . GLU A 1 116 ? -15.585 -2.747 3.589 1.00 96.75 116 GLU A C 1
ATOM 977 O O . GLU A 1 116 ? -16.323 -2.839 2.608 1.00 96.75 116 GLU A O 1
ATOM 982 N N . ALA A 1 117 ? -15.686 -1.746 4.469 1.00 97.12 117 ALA A N 1
ATOM 983 C CA . ALA A 1 117 ? -16.664 -0.668 4.330 1.00 97.12 117 ALA A CA 1
ATOM 984 C C . ALA A 1 117 ? -16.457 0.145 3.037 1.00 97.12 117 ALA A C 1
ATOM 986 O O . ALA A 1 117 ? -17.400 0.343 2.274 1.00 97.12 117 ALA A O 1
ATOM 987 N N . ILE A 1 118 ? -15.215 0.550 2.746 1.00 98.00 118 ILE A N 1
ATOM 988 C CA . ILE A 1 118 ? -14.886 1.310 1.527 1.00 98.00 118 ILE A CA 1
ATOM 989 C C . ILE A 1 118 ? -15.105 0.465 0.263 1.00 98.00 118 ILE A C 1
ATOM 991 O O . ILE A 1 118 ? -15.595 0.959 -0.749 1.00 98.00 118 ILE A O 1
ATOM 995 N N . ILE A 1 119 ? -14.742 -0.820 0.296 1.00 97.81 119 ILE A N 1
ATOM 996 C CA . ILE A 1 119 ? -14.964 -1.725 -0.835 1.00 97.81 119 ILE A CA 1
ATOM 997 C C . ILE A 1 119 ? -16.454 -1.888 -1.092 1.00 97.81 119 ILE A C 1
ATOM 999 O O . ILE A 1 119 ? -16.841 -1.909 -2.255 1.00 97.81 119 ILE A O 1
ATOM 1003 N N . LYS A 1 120 ? -17.289 -1.990 -0.053 1.00 97.56 120 LYS A N 1
ATOM 1004 C CA . LYS A 1 120 ? -18.742 -2.063 -0.224 1.00 97.56 120 LYS A CA 1
ATOM 1005 C C . LYS A 1 120 ? -19.267 -0.832 -0.972 1.00 97.56 120 LYS A C 1
ATOM 1007 O O . LYS A 1 120 ? -19.872 -0.999 -2.028 1.00 97.56 120 LYS A O 1
ATOM 1012 N N . GLU A 1 121 ? -18.926 0.367 -0.494 1.00 97.19 121 GLU A N 1
ATOM 1013 C CA . GLU A 1 121 ? -19.265 1.655 -1.128 1.00 97.19 121 GLU A CA 1
ATOM 1014 C C . GLU A 1 121 ? -18.860 1.675 -2.613 1.00 97.19 121 GLU A C 1
ATOM 1016 O O . GLU A 1 121 ? -19.678 1.918 -3.503 1.00 97.19 121 GLU A O 1
ATOM 1021 N N . TYR A 1 122 ? -17.602 1.346 -2.915 1.00 97.69 122 TYR A N 1
ATOM 1022 C CA . TYR A 1 122 ? -17.125 1.378 -4.295 1.00 97.69 122 TYR A CA 1
ATOM 1023 C C . TYR A 1 122 ? -17.607 0.220 -5.155 1.00 97.69 122 TYR A C 1
ATOM 1025 O O . TYR A 1 122 ? -17.621 0.347 -6.377 1.00 97.69 122 TYR A O 1
ATOM 1033 N N . SER A 1 123 ? -18.027 -0.892 -4.563 1.00 97.00 123 SER A N 1
ATOM 1034 C CA . SER A 1 123 ? -18.577 -2.007 -5.327 1.00 97.00 123 SER A CA 1
ATOM 1035 C C . SER A 1 123 ? -19.963 -1.680 -5.854 1.00 97.00 123 SER A C 1
ATOM 1037 O O . SER A 1 123 ? -20.266 -2.002 -7.003 1.00 97.00 123 SER A O 1
ATOM 1039 N N . GLU A 1 124 ? -20.770 -1.000 -5.038 1.00 95.38 124 GLU A N 1
ATOM 1040 C CA . GLU A 1 124 ? -22.070 -0.453 -5.429 1.00 95.38 124 GLU A CA 1
ATOM 1041 C C . GLU A 1 124 ? -21.883 0.592 -6.535 1.00 95.38 124 GLU A C 1
ATOM 1043 O O . GLU A 1 124 ? -22.463 0.466 -7.612 1.00 95.38 124 GLU A O 1
ATOM 1048 N N . LYS A 1 125 ? -20.971 1.552 -6.332 1.00 95.00 125 LYS A N 1
ATOM 1049 C CA . LYS A 1 125 ? -20.686 2.610 -7.313 1.00 95.00 125 LYS A CA 1
ATOM 1050 C C . LYS A 1 125 ? -20.138 2.087 -8.642 1.00 95.00 125 LYS A C 1
ATOM 1052 O O . LYS A 1 125 ? -20.523 2.561 -9.708 1.00 95.00 125 LYS A O 1
ATOM 1057 N N . LEU A 1 126 ? -19.193 1.149 -8.598 1.00 94.38 126 LEU A N 1
ATOM 1058 C CA . LEU A 1 126 ? -18.531 0.639 -9.796 1.00 94.38 126 LEU A CA 1
ATOM 1059 C C . LEU A 1 126 ? -19.283 -0.523 -10.434 1.00 94.38 126 LEU A C 1
ATOM 1061 O O . LEU A 1 126 ? -18.942 -0.875 -11.560 1.00 94.38 126 LEU A O 1
ATOM 1065 N N . GLY A 1 127 ? -20.246 -1.155 -9.762 1.00 95.88 127 GLY A N 1
ATOM 1066 C CA . GLY A 1 127 ? -20.902 -2.370 -10.247 1.00 95.88 127 GLY A CA 1
ATOM 1067 C C . GLY A 1 127 ? -19.908 -3.517 -10.460 1.00 95.88 127 GLY A C 1
ATOM 1068 O O . GLY A 1 127 ? -19.896 -4.154 -11.518 1.00 95.88 127 GLY A O 1
ATOM 1069 N N . CYS A 1 128 ? -18.985 -3.726 -9.519 1.00 95.12 128 CYS A N 1
ATOM 1070 C CA . CYS A 1 128 ? -18.083 -4.879 -9.497 1.00 95.12 128 CYS A CA 1
ATOM 1071 C C . CYS A 1 128 ? -17.705 -5.256 -8.065 1.00 95.12 128 CYS A C 1
ATOM 1073 O O . CYS A 1 128 ? -17.738 -4.422 -7.176 1.00 95.12 128 CYS A O 1
ATOM 1075 N N . GLN A 1 129 ? -17.313 -6.512 -7.857 1.00 96.00 129 GLN A N 1
ATOM 1076 C CA . GLN A 1 129 ? -16.912 -7.030 -6.549 1.00 96.00 129 GLN A CA 1
ATOM 1077 C C . GLN A 1 129 ? -15.562 -7.752 -6.660 1.00 96.00 129 GLN A C 1
ATOM 1079 O O . GLN A 1 129 ? -15.325 -8.464 -7.650 1.00 96.00 129 GLN A O 1
ATOM 1084 N N . PRO A 1 130 ? -14.658 -7.595 -5.679 1.00 96.94 130 PRO A N 1
ATOM 1085 C CA . PRO A 1 130 ? -13.452 -8.404 -5.602 1.00 96.94 130 PRO A CA 1
ATOM 1086 C C . PRO A 1 130 ? -13.796 -9.848 -5.216 1.00 96.94 130 PRO A C 1
ATOM 1088 O O . PRO A 1 130 ? -14.658 -10.095 -4.381 1.00 96.94 130 PRO A O 1
ATOM 1091 N N . ALA A 1 131 ? -13.076 -10.821 -5.775 1.00 96.75 131 ALA A N 1
ATOM 1092 C CA . ALA A 1 131 ? -13.275 -12.234 -5.437 1.00 96.75 131 ALA A CA 1
ATOM 1093 C C . ALA A 1 131 ? -12.709 -12.592 -4.052 1.00 96.75 131 ALA A C 1
ATOM 1095 O O . ALA A 1 131 ? -13.190 -13.497 -3.376 1.00 96.75 131 ALA A O 1
ATOM 1096 N N . LYS A 1 132 ? -11.651 -11.892 -3.630 1.00 96.88 132 LYS A N 1
ATOM 1097 C CA . LYS A 1 132 ? -11.029 -12.059 -2.316 1.00 96.88 132 LYS A CA 1
ATOM 1098 C C . LYS A 1 132 ? -10.311 -10.785 -1.916 1.00 96.88 132 LYS A C 1
ATOM 1100 O O . LYS A 1 132 ? -9.626 -10.188 -2.743 1.00 96.88 132 LYS A O 1
ATOM 1105 N N . ILE A 1 133 ? -10.380 -10.440 -0.636 1.00 97.12 133 ILE A N 1
ATOM 1106 C CA . ILE A 1 133 ? -9.632 -9.331 -0.041 1.00 97.12 133 ILE A CA 1
ATOM 1107 C C . ILE A 1 133 ? -8.586 -9.919 0.904 1.00 97.12 133 ILE A C 1
ATOM 1109 O O . ILE A 1 133 ? -8.878 -10.784 1.731 1.00 97.12 133 ILE A O 1
ATOM 1113 N N . THR A 1 134 ? -7.336 -9.484 0.770 1.00 96.31 134 THR A N 1
ATOM 1114 C CA . THR A 1 134 ? -6.245 -9.891 1.661 1.00 96.31 134 THR A CA 1
ATOM 1115 C C . THR A 1 134 ? -5.424 -8.689 2.091 1.00 96.31 134 THR A C 1
ATOM 1117 O O . THR A 1 134 ? -5.134 -7.818 1.277 1.00 96.31 134 THR A O 1
ATOM 1120 N N . ILE A 1 135 ? -5.007 -8.671 3.359 1.00 95.38 135 ILE A N 1
ATOM 1121 C CA . ILE A 1 135 ? -4.070 -7.672 3.880 1.00 95.38 135 ILE A CA 1
ATOM 1122 C C . ILE A 1 135 ? -2.690 -8.308 3.997 1.00 95.38 135 ILE A C 1
ATOM 1124 O O . ILE A 1 135 ? -2.512 -9.325 4.673 1.00 95.38 135 ILE A O 1
ATOM 1128 N N . ARG A 1 136 ? -1.700 -7.710 3.336 1.00 90.56 136 ARG A N 1
ATOM 1129 C CA . ARG A 1 136 ? -0.314 -8.194 3.286 1.00 90.56 136 ARG A CA 1
ATOM 1130 C C . ARG A 1 136 ? 0.667 -7.106 3.704 1.00 90.56 136 ARG A C 1
ATOM 1132 O O . ARG A 1 136 ? 0.335 -5.933 3.749 1.00 90.56 136 ARG A O 1
ATOM 1139 N N . GLN A 1 137 ? 1.906 -7.490 3.990 1.00 85.31 137 GLN A N 1
ATOM 1140 C CA . GLN A 1 137 ? 3.008 -6.550 4.225 1.00 85.31 137 GLN A CA 1
ATOM 1141 C C . GLN A 1 137 ? 3.940 -6.561 3.013 1.00 85.31 137 GLN A C 1
ATOM 1143 O O . GLN A 1 137 ? 5.026 -7.140 3.027 1.00 85.31 137 GLN A O 1
ATOM 1148 N N . GLN A 1 138 ? 3.467 -5.992 1.904 1.00 80.12 138 GLN A N 1
ATOM 1149 C CA . GLN A 1 138 ? 4.258 -5.912 0.679 1.00 80.12 138 GLN A CA 1
ATOM 1150 C C . GLN A 1 138 ? 5.341 -4.836 0.825 1.00 80.12 138 GLN A C 1
ATOM 1152 O O . GLN A 1 138 ? 5.137 -3.805 1.465 1.00 80.12 138 GLN A O 1
ATOM 1157 N N . LYS A 1 139 ? 6.512 -5.065 0.224 1.00 73.19 139 LYS A N 1
ATOM 1158 C CA . LYS A 1 139 ? 7.634 -4.125 0.352 1.00 73.19 139 LYS A CA 1
ATOM 1159 C C . LYS A 1 139 ? 7.396 -2.841 -0.444 1.00 73.19 139 LYS A C 1
ATOM 1161 O O . LYS A 1 139 ? 7.560 -1.766 0.111 1.00 73.19 139 LYS A O 1
ATOM 1166 N N . SER A 1 140 ? 6.970 -2.969 -1.702 1.00 71.50 140 SER A N 1
ATOM 1167 C CA . SER A 1 140 ? 7.036 -1.896 -2.707 1.00 71.50 140 SER A CA 1
ATOM 1168 C C . SER A 1 140 ? 5.692 -1.404 -3.252 1.00 71.50 140 SER A C 1
ATOM 1170 O O . SER A 1 140 ? 5.683 -0.567 -4.146 1.00 71.50 140 SER A O 1
ATOM 1172 N N . LYS A 1 141 ? 4.560 -1.937 -2.781 1.00 83.94 141 LYS A N 1
ATOM 1173 C CA . LYS A 1 141 ? 3.233 -1.615 -3.334 1.00 83.94 141 LYS A CA 1
ATOM 1174 C C . LYS A 1 141 ? 2.228 -1.301 -2.239 1.00 83.94 141 LYS A C 1
ATOM 1176 O O . LYS A 1 141 ? 2.288 -1.921 -1.178 1.00 83.94 141 LYS A O 1
ATOM 1181 N N . TRP A 1 142 ? 1.304 -0.388 -2.520 1.00 92.50 142 TRP A N 1
ATOM 1182 C CA . TRP A 1 142 ? 0.146 -0.093 -1.671 1.00 92.50 142 TRP A CA 1
ATOM 1183 C C . TRP A 1 142 ? -0.967 -1.130 -1.819 1.00 92.50 142 TRP A C 1
ATOM 1185 O O . TRP A 1 142 ? -1.598 -1.500 -0.830 1.00 92.50 142 TRP A O 1
ATOM 1195 N N . GLY A 1 143 ? -1.135 -1.653 -3.031 1.00 94.25 143 GLY A N 1
ATOM 1196 C CA . GLY A 1 143 ? -2.107 -2.678 -3.365 1.00 94.25 143 GLY A CA 1
ATOM 1197 C C . GLY A 1 143 ? -1.706 -3.483 -4.601 1.00 94.25 143 GLY A C 1
ATOM 1198 O O . GLY A 1 143 ? -0.629 -3.299 -5.179 1.00 94.25 143 GLY A O 1
ATOM 1199 N N . SER A 1 144 ? -2.545 -4.457 -4.943 1.00 94.81 144 SER A N 1
ATOM 1200 C CA . SER A 1 144 ? -2.548 -5.132 -6.240 1.00 94.81 144 SER A CA 1
ATOM 1201 C C . SER A 1 144 ? -3.864 -5.878 -6.455 1.00 94.81 144 SER A C 1
ATOM 1203 O O . SER A 1 144 ? -4.379 -6.507 -5.527 1.00 94.81 144 SER A O 1
ATOM 1205 N N . CYS A 1 145 ? -4.341 -5.891 -7.696 1.00 95.62 145 CYS A N 1
ATOM 1206 C CA . CYS A 1 145 ? -5.463 -6.700 -8.159 1.00 95.62 145 CYS A CA 1
ATOM 1207 C C . CYS A 1 145 ? -4.980 -7.800 -9.117 1.00 95.62 145 CYS A C 1
ATOM 1209 O O . CYS A 1 145 ? -4.253 -7.541 -10.077 1.00 95.62 145 CYS A O 1
ATOM 1211 N N . SER A 1 146 ? -5.352 -9.055 -8.856 1.00 94.31 146 SER A N 1
ATOM 1212 C CA . SER A 1 146 ? -4.986 -10.187 -9.717 1.00 94.31 146 SER A CA 1
ATOM 1213 C C . SER A 1 146 ? -5.971 -10.386 -10.877 1.00 94.31 146 SER A C 1
ATOM 1215 O O . SER A 1 146 ? -7.099 -9.893 -10.864 1.00 94.31 146 SER A O 1
ATOM 1217 N N . ASN A 1 147 ? -5.598 -11.208 -11.863 1.00 92.19 147 ASN A N 1
ATOM 1218 C CA . ASN A 1 147 ? -6.518 -11.609 -12.939 1.00 92.19 147 ASN A CA 1
ATOM 1219 C C . ASN A 1 147 ? -7.756 -12.358 -12.419 1.00 92.19 147 ASN A C 1
ATOM 1221 O O . ASN A 1 147 ? -8.822 -12.251 -13.013 1.00 92.19 147 ASN A O 1
ATOM 1225 N N . ARG A 1 148 ? -7.639 -13.037 -11.268 1.00 95.50 148 ARG A N 1
ATOM 1226 C CA . ARG A 1 148 ? -8.762 -13.677 -10.562 1.00 95.50 148 ARG A CA 1
ATOM 1227 C C . ARG A 1 148 ? -9.581 -12.689 -9.720 1.00 95.50 148 ARG A C 1
ATOM 1229 O O . ARG A 1 148 ? -10.356 -13.125 -8.884 1.00 95.50 148 ARG A O 1
ATOM 1236 N N . LYS A 1 149 ? -9.387 -11.376 -9.901 1.00 96.31 149 LYS A N 1
ATOM 1237 C CA . LYS A 1 149 ? -10.070 -10.300 -9.159 1.00 96.31 149 LYS A CA 1
ATOM 1238 C C . LYS A 1 149 ? -9.806 -10.335 -7.645 1.00 96.31 149 LYS A C 1
ATOM 1240 O O . LYS A 1 149 ? -10.611 -9.843 -6.862 1.00 96.31 149 LYS A O 1
ATOM 1245 N N . ASN A 1 150 ? -8.680 -10.914 -7.220 1.00 96.69 150 ASN A N 1
ATOM 1246 C CA . ASN A 1 150 ? -8.270 -10.878 -5.815 1.00 96.69 150 ASN A CA 1
ATOM 1247 C C . ASN A 1 150 ? -7.529 -9.571 -5.537 1.00 96.69 150 ASN A C 1
ATOM 1249 O O . ASN A 1 150 ? -6.531 -9.295 -6.205 1.00 96.69 150 ASN A O 1
ATOM 1253 N N . LEU A 1 151 ? -7.964 -8.838 -4.518 1.00 97.25 151 LEU A N 1
ATOM 1254 C CA . LEU A 1 151 ? -7.310 -7.639 -4.014 1.00 97.25 151 LEU A CA 1
ATOM 1255 C C . LEU A 1 151 ? -6.354 -8.013 -2.875 1.00 97.25 151 LEU A C 1
ATOM 1257 O O . LEU A 1 151 ? -6.708 -8.684 -1.901 1.00 97.25 151 LEU A O 1
ATOM 1261 N N . SER A 1 152 ? -5.109 -7.573 -3.002 1.00 96.62 152 SER A N 1
ATOM 1262 C CA . SER A 1 152 ? -4.088 -7.650 -1.963 1.00 96.62 152 SER A CA 1
ATOM 1263 C C . SER A 1 152 ? -3.680 -6.236 -1.594 1.00 96.62 152 SER A C 1
ATOM 1265 O O . SER A 1 152 ? -2.992 -5.587 -2.373 1.00 96.62 152 SER A O 1
ATOM 1267 N N . LEU A 1 153 ? -4.092 -5.781 -0.416 1.00 97.44 153 LEU A N 1
ATOM 1268 C CA . LEU A 1 153 ? -3.864 -4.432 0.094 1.00 97.44 153 LEU A CA 1
ATOM 1269 C C . LEU A 1 153 ? -2.788 -4.449 1.185 1.00 97.44 153 LEU A C 1
ATOM 1271 O O . LEU A 1 153 ? -2.639 -5.427 1.921 1.00 97.44 153 LEU A O 1
ATOM 1275 N N . ASN A 1 154 ? -1.991 -3.388 1.274 1.00 95.06 154 ASN A N 1
ATOM 1276 C CA . ASN A 1 154 ? -0.865 -3.332 2.199 1.00 95.06 154 ASN A CA 1
ATOM 1277 C C . ASN A 1 154 ? -1.296 -2.864 3.596 1.00 95.06 154 ASN A C 1
ATOM 1279 O O . ASN A 1 154 ? -2.012 -1.878 3.720 1.00 95.06 154 ASN A O 1
ATOM 1283 N N . LEU A 1 155 ? -0.779 -3.491 4.659 1.00 92.94 155 LEU A N 1
ATOM 1284 C CA . LEU A 1 155 ? -0.970 -3.024 6.036 1.00 92.94 155 LEU A CA 1
ATOM 1285 C C . LEU A 1 155 ? -0.527 -1.566 6.227 1.00 92.94 155 LEU A C 1
ATOM 1287 O O . LEU A 1 155 ? -1.138 -0.858 7.016 1.00 92.94 155 LEU A O 1
ATOM 1291 N N . LYS A 1 156 ? 0.479 -1.096 5.472 1.00 90.94 156 LYS A N 1
ATOM 1292 C CA . LYS A 1 156 ? 0.927 0.309 5.486 1.00 90.94 156 LYS A CA 1
ATOM 1293 C C . LYS A 1 156 ? -0.208 1.315 5.237 1.00 90.94 156 LYS A C 1
ATOM 1295 O O . LYS A 1 156 ? -0.076 2.459 5.655 1.00 90.94 156 LYS A O 1
ATOM 1300 N N . LEU A 1 157 ? -1.307 0.905 4.590 1.00 94.12 157 LEU A N 1
ATOM 1301 C CA . LEU 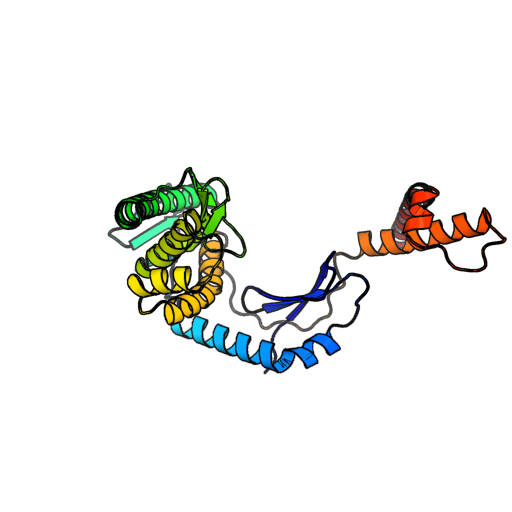A 1 157 ? -2.477 1.760 4.374 1.00 94.12 157 LEU A CA 1
ATOM 1302 C C . LEU A 1 157 ? -3.084 2.274 5.679 1.00 94.12 157 LEU A C 1
ATOM 1304 O O . LEU A 1 157 ? -3.631 3.368 5.680 1.00 94.12 157 LEU A O 1
ATOM 1308 N N . ILE A 1 158 ? -2.939 1.544 6.791 1.00 92.62 158 ILE A N 1
ATOM 1309 C CA . ILE A 1 158 ? -3.454 1.998 8.086 1.00 92.62 158 ILE A CA 1
ATOM 1310 C C . ILE A 1 158 ? -2.848 3.337 8.518 1.00 92.62 158 ILE A C 1
ATOM 1312 O O . ILE A 1 158 ? -3.484 4.083 9.248 1.00 92.62 158 ILE A O 1
ATOM 1316 N N . CYS A 1 159 ? -1.648 3.668 8.041 1.00 88.62 159 CYS A N 1
ATOM 1317 C CA . CYS A 1 159 ? -0.963 4.910 8.378 1.00 88.62 159 CYS A CA 1
ATOM 1318 C C . CYS A 1 159 ? -1.339 6.092 7.477 1.00 88.62 159 CYS A C 1
ATOM 1320 O O . CYS A 1 159 ? -0.800 7.183 7.652 1.00 88.62 159 CYS A O 1
ATOM 1322 N N . LEU A 1 160 ? -2.213 5.886 6.492 1.00 89.62 160 LEU A N 1
ATOM 1323 C CA . LEU A 1 160 ? -2.603 6.923 5.544 1.00 89.62 160 LEU A CA 1
ATOM 1324 C C . LEU A 1 160 ? -3.877 7.640 5.994 1.00 89.62 160 LEU A C 1
ATOM 1326 O O . LEU A 1 160 ? -4.726 7.016 6.629 1.00 89.62 160 LEU A O 1
ATOM 1330 N N . PRO A 1 161 ? -4.070 8.914 5.615 1.00 90.44 161 PRO A N 1
ATOM 1331 C CA . PRO A 1 161 ? -5.378 9.549 5.696 1.00 90.44 161 PRO A CA 1
ATOM 1332 C C . PRO A 1 161 ? -6.428 8.771 4.906 1.00 90.44 161 PRO A C 1
ATOM 1334 O O . PRO A 1 161 ? -6.134 8.187 3.860 1.00 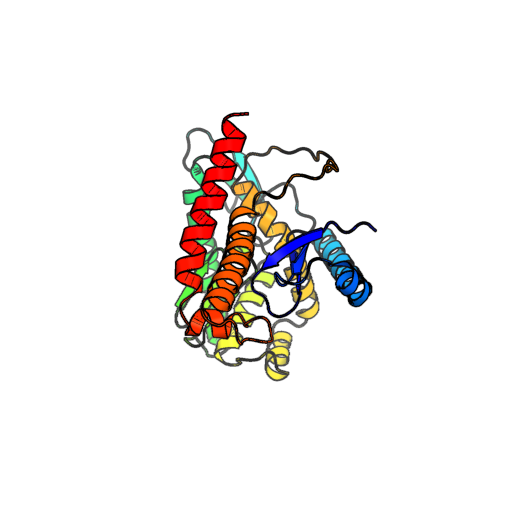90.44 161 PRO A O 1
ATOM 1337 N N . GLU A 1 162 ? -7.673 8.815 5.371 1.00 92.19 162 GLU A N 1
ATOM 1338 C CA . GLU A 1 162 ? -8.775 8.054 4.779 1.00 92.19 162 GLU A CA 1
ATOM 1339 C C . GLU A 1 162 ? -8.940 8.283 3.270 1.00 92.19 162 GLU A C 1
ATOM 1341 O O . GLU A 1 162 ? -9.094 7.320 2.522 1.00 92.19 162 GLU A O 1
ATOM 1346 N N . ARG A 1 163 ? -8.818 9.530 2.798 1.00 94.31 163 ARG A N 1
ATOM 1347 C CA . ARG A 1 163 ? -8.916 9.855 1.365 1.00 94.31 163 ARG A CA 1
ATOM 1348 C C . ARG A 1 163 ? -7.864 9.123 0.520 1.00 94.31 163 ARG A C 1
ATOM 1350 O O . ARG A 1 163 ? -8.181 8.643 -0.564 1.00 94.31 163 ARG A O 1
ATOM 1357 N N . ALA A 1 164 ? -6.643 8.967 1.034 1.00 92.69 164 ALA A N 1
ATOM 1358 C CA . ALA A 1 164 ? -5.581 8.219 0.361 1.00 92.69 164 ALA A CA 1
ATOM 1359 C C . ALA A 1 164 ? -5.836 6.701 0.381 1.00 92.69 164 ALA A C 1
ATOM 1361 O O . ALA A 1 164 ? -5.532 6.009 -0.590 1.00 92.69 164 ALA A O 1
ATOM 1362 N N . ILE A 1 165 ? -6.440 6.174 1.453 1.00 96.00 165 ILE A N 1
ATOM 1363 C CA . ILE A 1 165 ? -6.875 4.769 1.512 1.00 96.00 165 ILE A CA 1
ATOM 1364 C C . ILE A 1 165 ? -7.960 4.511 0.464 1.00 96.00 165 ILE A C 1
ATOM 1366 O O . ILE A 1 165 ? -7.841 3.559 -0.310 1.00 96.00 165 ILE A O 1
ATOM 1370 N N . LYS A 1 166 ? -8.980 5.379 0.408 1.00 97.75 166 LYS A N 1
ATOM 1371 C CA . LYS A 1 166 ? -10.054 5.319 -0.589 1.00 97.75 166 LYS A CA 1
ATOM 1372 C C . LYS A 1 166 ? -9.493 5.329 -2.010 1.00 97.75 166 LYS A C 1
ATOM 1374 O O . LYS A 1 166 ? -9.855 4.459 -2.796 1.00 97.75 166 LYS A O 1
ATOM 1379 N N . TYR A 1 167 ? -8.545 6.224 -2.298 1.00 97.38 167 TYR A N 1
ATOM 1380 C CA . TYR A 1 167 ? -7.865 6.285 -3.593 1.00 97.38 167 TYR A CA 1
ATOM 1381 C C . TYR A 1 167 ? -7.217 4.952 -3.982 1.00 97.38 167 TYR A C 1
ATOM 1383 O O . TYR A 1 167 ? -7.474 4.430 -5.067 1.00 97.38 167 TYR A O 1
ATOM 1391 N N . VAL A 1 168 ? -6.409 4.363 -3.090 1.00 97.06 168 VAL A N 1
ATOM 1392 C CA . VAL A 1 168 ? -5.732 3.088 -3.375 1.00 97.06 168 VAL A CA 1
ATOM 1393 C C . VAL A 1 168 ? -6.749 1.973 -3.613 1.00 97.06 168 VAL A C 1
ATOM 1395 O O . VAL A 1 168 ? -6.599 1.203 -4.557 1.00 97.06 168 VAL A O 1
ATOM 1398 N N . ILE A 1 169 ? -7.789 1.875 -2.782 1.00 97.94 169 ILE A N 1
ATOM 1399 C CA . ILE A 1 169 ? -8.819 0.839 -2.938 1.00 97.94 169 ILE A CA 1
ATOM 1400 C C . ILE A 1 169 ? -9.538 0.998 -4.278 1.00 97.94 169 ILE A C 1
ATOM 1402 O O . ILE A 1 169 ? -9.651 0.026 -5.023 1.00 97.94 169 ILE A O 1
ATOM 1406 N N . PHE A 1 170 ? -9.966 2.215 -4.610 1.00 97.94 170 PHE A N 1
ATOM 1407 C CA . PHE A 1 170 ? -10.650 2.511 -5.862 1.00 97.94 170 PHE A CA 1
ATOM 1408 C C . PHE A 1 170 ? -9.777 2.180 -7.082 1.00 97.94 170 PHE A C 1
ATOM 1410 O O . PHE A 1 170 ? -10.240 1.514 -8.008 1.00 97.94 170 PHE A O 1
ATOM 1417 N N . HIS A 1 171 ? -8.488 2.538 -7.046 1.00 96.94 171 HIS A N 1
ATOM 1418 C CA . HIS A 1 171 ? -7.510 2.186 -8.080 1.00 96.94 171 HIS A CA 1
ATOM 1419 C C . HIS A 1 171 ? -7.430 0.668 -8.309 1.00 96.94 171 HIS A C 1
ATOM 1421 O O . HIS A 1 171 ? -7.521 0.189 -9.442 1.00 96.94 171 HIS A O 1
ATOM 1427 N N . GLU A 1 172 ? -7.300 -0.116 -7.237 1.00 96.88 172 GLU A N 1
ATOM 1428 C CA . GLU A 1 172 ? -7.221 -1.578 -7.339 1.00 96.88 172 GLU A CA 1
ATOM 1429 C C . GLU A 1 172 ? -8.551 -2.218 -7.765 1.00 96.88 172 GLU A C 1
ATOM 1431 O O . GLU A 1 172 ? -8.561 -3.232 -8.470 1.00 96.88 172 GLU A O 1
ATOM 1436 N N . MET A 1 173 ? -9.687 -1.632 -7.382 1.00 97.44 173 MET A N 1
ATOM 1437 C CA . MET A 1 173 ? -11.005 -2.084 -7.830 1.00 97.44 173 MET A CA 1
ATOM 1438 C C . MET A 1 173 ? -11.239 -1.795 -9.311 1.00 97.44 173 MET A C 1
ATOM 1440 O O . MET A 1 173 ? -11.759 -2.659 -10.020 1.00 97.44 173 MET A O 1
ATOM 1444 N N . LEU A 1 174 ? -10.788 -0.649 -9.827 1.00 96.56 174 LEU A N 1
ATOM 1445 C CA . LEU A 1 174 ? -10.857 -0.357 -11.260 1.00 96.56 174 LEU A CA 1
ATOM 1446 C C . LEU A 1 174 ? -10.100 -1.396 -12.093 1.00 96.56 174 LEU A C 1
ATOM 1448 O O . LEU A 1 174 ? -10.562 -1.755 -13.178 1.00 96.56 174 LEU A O 1
ATOM 1452 N N . HIS A 1 175 ? -9.019 -1.982 -11.567 1.00 96.06 175 HIS A N 1
ATOM 1453 C CA . HIS A 1 175 ? -8.311 -3.085 -12.224 1.00 96.06 175 HIS A CA 1
ATOM 1454 C C . HIS A 1 175 ? -9.135 -4.367 -12.420 1.00 96.06 175 HIS A C 1
ATOM 1456 O O . HIS A 1 175 ? -8.751 -5.248 -13.203 1.00 96.06 175 HIS A O 1
ATOM 1462 N N . ILE A 1 176 ? -10.298 -4.488 -11.776 1.00 95.25 176 ILE A N 1
ATOM 1463 C CA . ILE A 1 176 ? -11.258 -5.558 -12.065 1.00 95.25 176 ILE A CA 1
ATOM 1464 C C . ILE A 1 176 ? -11.804 -5.412 -13.492 1.00 95.25 176 ILE A C 1
ATOM 1466 O O . ILE A 1 176 ? -11.870 -6.418 -14.201 1.00 95.25 176 ILE A O 1
ATOM 1470 N N . LYS A 1 177 ? -12.130 -4.182 -13.915 1.00 92.06 177 LYS A N 1
ATOM 1471 C CA . LYS A 1 177 ? -12.693 -3.859 -15.239 1.00 92.06 177 LYS A CA 1
ATOM 1472 C C . LYS A 1 177 ? -11.627 -3.435 -16.258 1.00 92.06 177 LYS A C 1
ATOM 1474 O O . LYS A 1 177 ? -11.714 -3.798 -17.425 1.00 92.06 177 LYS A O 1
ATOM 1479 N N . HIS A 1 178 ? -10.581 -2.739 -15.814 1.00 92.06 178 HIS A N 1
ATOM 1480 C CA . HIS A 1 178 ? -9.565 -2.125 -16.670 1.00 92.06 178 HIS A CA 1
ATOM 1481 C C . HIS A 1 178 ? -8.157 -2.628 -16.324 1.00 92.06 178 HIS A C 1
ATOM 1483 O O . HIS A 1 178 ? -7.533 -2.210 -15.351 1.00 92.06 178 HIS A O 1
ATOM 1489 N N . LYS A 1 179 ? -7.603 -3.527 -17.143 1.00 88.81 179 LYS A N 1
ATOM 1490 C CA . LYS A 1 179 ? -6.290 -4.151 -16.875 1.00 88.81 179 LYS A CA 1
ATOM 1491 C C . LYS A 1 179 ? -5.083 -3.245 -17.124 1.00 88.81 179 LYS A C 1
ATOM 1493 O O . LYS A 1 179 ? -3.977 -3.596 -16.725 1.00 88.81 179 LYS A O 1
ATOM 1498 N N . LYS A 1 180 ? -5.278 -2.117 -17.804 1.00 89.94 180 LYS A N 1
ATOM 1499 C CA . LYS A 1 180 ? -4.224 -1.167 -18.170 1.00 89.94 180 LYS A CA 1
ATOM 1500 C C . LYS A 1 180 ? -4.628 0.236 -17.729 1.00 89.94 180 LYS A C 1
ATOM 1502 O O . LYS A 1 180 ? -5.804 0.579 -17.810 1.00 89.94 180 LYS A O 1
ATOM 1507 N N . HIS A 1 181 ? -3.645 1.047 -17.355 1.00 90.31 181 HIS A N 1
ATOM 1508 C CA . HIS A 1 181 ? -3.786 2.475 -17.041 1.00 90.31 181 HIS A CA 1
ATOM 1509 C C . HIS A 1 181 ? -3.947 3.325 -18.312 1.00 90.31 181 HIS A C 1
ATOM 1511 O O . HIS A 1 181 ? -3.134 4.200 -18.599 1.00 90.31 181 HIS A O 1
ATOM 1517 N N . ASN A 1 182 ? -4.944 2.997 -19.135 1.00 92.25 182 ASN A N 1
ATOM 1518 C CA . ASN A 1 182 ? -5.264 3.744 -20.351 1.00 92.25 182 ASN A CA 1
ATOM 1519 C C . ASN A 1 182 ? -6.087 5.009 -20.026 1.00 92.25 182 ASN A C 1
ATOM 1521 O O . ASN A 1 182 ? -6.414 5.267 -18.871 1.00 92.25 182 ASN A O 1
ATOM 1525 N N . ARG A 1 183 ? -6.439 5.794 -21.053 1.00 93.19 183 ARG A N 1
ATOM 1526 C CA . ARG A 1 183 ? -7.222 7.031 -20.895 1.00 93.19 183 ARG A CA 1
ATOM 1527 C C . ARG A 1 183 ? -8.506 6.824 -20.077 1.00 93.19 183 ARG A C 1
ATOM 1529 O O . ARG A 1 183 ? -8.715 7.542 -19.110 1.00 93.19 183 ARG A O 1
ATOM 1536 N N . GLN A 1 184 ? -9.284 5.790 -20.396 1.00 92.81 184 GLN A N 1
ATOM 1537 C CA . GLN A 1 184 ? -10.532 5.469 -19.688 1.00 92.81 184 GLN A CA 1
ATOM 1538 C C . GLN A 1 184 ? -10.312 5.172 -18.197 1.00 92.81 184 GLN A C 1
ATOM 1540 O O . GLN A 1 184 ? -11.120 5.573 -17.364 1.00 92.81 184 GLN A O 1
ATOM 1545 N N . PHE A 1 185 ? -9.216 4.487 -17.841 1.00 94.69 185 PHE A N 1
ATOM 1546 C CA . PHE A 1 185 ? -8.864 4.247 -16.439 1.00 94.69 185 PHE A CA 1
ATOM 1547 C C . PHE A 1 185 ? -8.676 5.570 -15.688 1.00 94.69 185 PHE A C 1
ATOM 1549 O O . PHE A 1 185 ? -9.247 5.761 -14.618 1.00 94.69 185 PHE A O 1
ATOM 1556 N N . TRP A 1 186 ? -7.891 6.490 -16.253 1.00 94.06 186 TRP A N 1
ATOM 1557 C CA . TRP A 1 186 ? -7.598 7.772 -15.612 1.00 94.06 186 TRP A CA 1
ATOM 1558 C C . TRP A 1 186 ? -8.786 8.728 -15.609 1.00 94.06 186 TRP A C 1
ATOM 1560 O O . TRP A 1 186 ? -8.952 9.462 -14.643 1.00 94.06 186 TRP A O 1
ATOM 1570 N N . GLU A 1 187 ? -9.647 8.679 -16.626 1.00 94.88 187 GLU A N 1
ATOM 1571 C CA . GLU A 1 187 ? -10.929 9.393 -16.619 1.00 94.88 187 GLU A CA 1
ATOM 1572 C C . GLU A 1 187 ? -11.782 8.947 -15.426 1.00 94.88 187 GLU A C 1
ATOM 1574 O O . GLU A 1 187 ? -12.218 9.788 -14.644 1.00 94.88 187 GLU A O 1
ATOM 1579 N N . LYS A 1 188 ? -11.907 7.633 -15.191 1.00 95.69 188 LYS A N 1
ATOM 1580 C CA . LYS A 1 188 ? -12.639 7.103 -14.029 1.00 95.69 188 LYS A CA 1
ATOM 1581 C C . LYS A 1 188 ? -12.001 7.452 -12.690 1.00 95.69 188 LYS A C 1
ATOM 1583 O O . LYS A 1 188 ? -12.718 7.724 -11.733 1.00 95.69 188 LYS A O 1
ATOM 1588 N N . ILE A 1 189 ? -10.670 7.465 -12.612 1.00 96.19 189 ILE A N 1
ATOM 1589 C CA . ILE A 1 189 ? -9.961 7.976 -11.432 1.00 96.19 189 ILE A CA 1
ATOM 1590 C C . ILE A 1 189 ? -10.319 9.444 -11.196 1.00 96.19 189 ILE A C 1
ATOM 1592 O O . ILE A 1 189 ? -10.686 9.792 -10.081 1.00 96.19 189 ILE A O 1
ATOM 1596 N N . LYS A 1 190 ? -10.236 10.287 -12.230 1.00 96.25 190 LYS A N 1
ATOM 1597 C CA . LYS A 1 190 ? -10.457 11.733 -12.134 1.00 96.25 190 LYS A CA 1
ATOM 1598 C C . LYS A 1 190 ? -11.903 12.094 -11.781 1.00 96.25 190 LYS A C 1
ATOM 1600 O O . LYS A 1 190 ? -12.109 13.074 -11.074 1.00 96.25 190 LYS A O 1
ATOM 1605 N N . GLU A 1 191 ? -12.879 11.310 -12.239 1.00 95.81 191 GLU A N 1
ATOM 1606 C CA . GLU A 1 191 ? -14.298 11.463 -11.873 1.00 95.81 191 GLU A CA 1
ATOM 1607 C C . GLU A 1 191 ? -14.527 11.359 -10.352 1.00 95.81 191 GLU A C 1
ATOM 1609 O O . GLU A 1 191 ? -15.376 12.061 -9.812 1.00 95.81 191 GLU A O 1
ATOM 1614 N N . GLU A 1 192 ? -13.775 10.502 -9.654 1.00 95.69 192 GLU A N 1
ATOM 1615 C CA . GLU A 1 192 ? -13.896 10.298 -8.199 1.00 95.69 192 GLU A CA 1
ATOM 1616 C C . GLU A 1 192 ? -12.858 11.097 -7.389 1.00 95.69 192 GLU A C 1
ATOM 1618 O O . GLU A 1 192 ? -13.113 11.543 -6.267 1.00 95.69 192 GLU A O 1
ATOM 1623 N N . PHE A 1 193 ? -11.663 11.259 -7.949 1.00 95.56 193 PHE A N 1
ATOM 1624 C CA . PHE A 1 193 ? -10.505 11.918 -7.357 1.00 95.56 193 PHE A CA 1
ATOM 1625 C C . PHE A 1 193 ? -9.968 12.952 -8.341 1.00 95.56 193 PHE A C 1
ATOM 1627 O O . PHE A 1 193 ? -9.000 12.704 -9.066 1.00 95.56 193 PHE A O 1
ATOM 1634 N N . SER A 1 194 ? -10.589 14.131 -8.375 1.00 95.38 194 SER A N 1
ATOM 1635 C CA . SER A 1 194 ? -10.133 15.235 -9.226 1.00 95.38 194 SER A CA 1
ATOM 1636 C C . SER A 1 194 ? -8.692 15.651 -8.899 1.00 95.38 194 SER A C 1
ATOM 1638 O O . SER A 1 194 ? -7.957 16.083 -9.785 1.00 95.38 194 SER A O 1
ATOM 1640 N N . GLU A 1 195 ? -8.256 15.418 -7.658 1.00 92.88 195 GLU A N 1
ATOM 1641 C CA . GLU A 1 195 ? -6.922 15.678 -7.120 1.00 92.88 195 GLU A CA 1
ATOM 1642 C C . GLU A 1 195 ? -5.908 14.526 -7.310 1.00 92.88 195 GLU A C 1
ATOM 1644 O O . GLU A 1 195 ? -4.847 14.519 -6.677 1.00 92.88 195 GLU A O 1
ATOM 1649 N N . TYR A 1 196 ? -6.204 13.518 -8.143 1.00 91.69 196 TYR A N 1
ATOM 1650 C CA . TYR A 1 196 ? -5.419 12.274 -8.196 1.00 91.69 196 TYR A CA 1
ATOM 1651 C C . TYR A 1 196 ? -3.917 12.464 -8.464 1.00 91.69 196 TYR A C 1
ATOM 1653 O O . TYR A 1 196 ? -3.107 11.695 -7.952 1.00 91.69 196 TYR A O 1
ATOM 1661 N N . GLU A 1 197 ? -3.520 13.478 -9.235 1.00 84.44 197 GLU A N 1
ATOM 1662 C CA . GLU A 1 197 ? -2.106 13.748 -9.526 1.00 84.44 197 GLU A CA 1
ATOM 1663 C C . GLU A 1 197 ? -1.333 14.163 -8.271 1.00 84.44 197 GLU A C 1
ATOM 1665 O O . GLU A 1 197 ? -0.182 13.768 -8.069 1.00 84.44 197 GLU A O 1
ATOM 1670 N N . GLU A 1 198 ? -1.970 14.947 -7.402 1.00 85.19 198 GLU A N 1
ATOM 1671 C CA . GLU A 1 198 ? -1.413 15.305 -6.104 1.00 85.19 198 GLU A CA 1
ATOM 1672 C C . GLU A 1 198 ? -1.430 14.097 -5.161 1.00 85.19 198 GLU A C 1
ATOM 1674 O O . GLU A 1 198 ? -0.456 13.857 -4.442 1.00 85.19 198 GLU A O 1
ATOM 1679 N N . MET A 1 199 ? -2.494 13.289 -5.205 1.00 86.06 199 MET A N 1
ATOM 1680 C CA . MET A 1 199 ? -2.597 12.056 -4.423 1.00 86.06 199 MET A CA 1
ATOM 1681 C C . MET A 1 199 ? -1.470 11.066 -4.755 1.00 86.06 199 MET A C 1
ATOM 1683 O O . MET A 1 199 ? -0.826 10.544 -3.845 1.00 86.06 199 MET A O 1
ATOM 1687 N N . GLU A 1 200 ? -1.157 10.864 -6.037 1.00 83.25 200 GLU A N 1
ATOM 1688 C CA . GLU A 1 200 ? -0.052 10.009 -6.493 1.00 83.25 200 GLU A CA 1
ATOM 1689 C C . GLU A 1 200 ? 1.308 10.508 -5.975 1.00 83.25 200 GLU A C 1
ATOM 1691 O O . GLU A 1 200 ? 2.147 9.716 -5.524 1.00 83.25 200 GLU A O 1
ATOM 1696 N N . LYS A 1 201 ? 1.523 11.832 -5.957 1.00 78.50 201 LYS A N 1
ATOM 1697 C CA . LYS A 1 201 ? 2.724 12.436 -5.354 1.00 78.50 201 LYS A CA 1
ATOM 1698 C C . LYS A 1 201 ? 2.777 12.160 -3.846 1.00 78.50 201 LYS A C 1
ATOM 1700 O O . LYS A 1 201 ? 3.786 11.650 -3.352 1.00 78.50 201 LYS A O 1
ATOM 1705 N N . LYS A 1 202 ? 1.678 12.403 -3.123 1.00 81.31 202 LYS A N 1
ATOM 1706 C CA . LYS A 1 202 ? 1.569 12.152 -1.673 1.00 81.31 202 LYS A CA 1
ATOM 1707 C C . LYS A 1 202 ? 1.817 10.684 -1.322 1.00 81.31 202 LYS A C 1
ATOM 1709 O O . LYS A 1 202 ? 2.586 10.397 -0.405 1.00 81.31 202 LYS A O 1
ATOM 1714 N N . LEU A 1 203 ? 1.254 9.742 -2.081 1.00 83.00 203 LEU A N 1
ATOM 1715 C CA . LEU A 1 203 ? 1.455 8.298 -1.899 1.00 83.00 203 LEU A CA 1
ATOM 1716 C C . LEU A 1 203 ? 2.913 7.868 -2.063 1.00 83.00 203 LEU A C 1
ATOM 1718 O O . LEU A 1 203 ? 3.360 6.953 -1.363 1.00 83.00 203 LEU A O 1
ATOM 1722 N N . SER A 1 204 ? 3.679 8.535 -2.930 1.00 74.62 204 SER A N 1
ATOM 1723 C CA . SER A 1 204 ? 5.127 8.328 -3.003 1.00 74.62 204 SER A CA 1
ATOM 1724 C C . SER A 1 204 ? 5.828 8.771 -1.710 1.00 74.62 204 SER A C 1
ATOM 1726 O O . SER A 1 204 ? 6.704 8.054 -1.223 1.00 74.62 204 SER A O 1
ATOM 1728 N N . GLY A 1 205 ? 5.437 9.912 -1.131 1.00 69.94 205 GLY A N 1
ATOM 1729 C CA . GLY A 1 205 ? 5.961 10.410 0.149 1.00 69.94 205 GLY A CA 1
ATOM 1730 C C . GLY A 1 205 ? 5.612 9.506 1.330 1.00 69.94 205 GLY A C 1
ATOM 1731 O O . GLY A 1 205 ? 6.486 9.110 2.104 1.00 69.94 205 GLY A O 1
ATOM 1732 N N . TYR A 1 206 ? 4.352 9.080 1.428 1.00 76.31 206 TYR A N 1
ATOM 1733 C CA . TYR A 1 206 ? 3.908 8.168 2.482 1.00 76.31 206 TYR A CA 1
ATOM 1734 C C . TYR A 1 206 ? 4.658 6.832 2.471 1.00 76.31 206 TYR A C 1
ATOM 1736 O O . TYR A 1 206 ? 4.847 6.221 3.524 1.00 76.31 206 TYR A O 1
ATOM 1744 N N . HIS A 1 207 ? 5.121 6.355 1.313 1.00 72.62 207 HIS A N 1
ATOM 1745 C CA . HIS A 1 207 ? 5.793 5.057 1.232 1.00 72.62 207 HIS A CA 1
ATOM 1746 C C . HIS A 1 207 ? 7.082 5.027 2.061 1.00 72.62 207 HIS A C 1
ATOM 1748 O O . HIS A 1 207 ? 7.452 3.988 2.609 1.00 72.62 207 HIS A O 1
ATOM 1754 N N . ILE A 1 208 ? 7.731 6.185 2.170 1.00 66.12 208 ILE A N 1
ATOM 1755 C CA . ILE A 1 208 ? 8.962 6.396 2.927 1.00 66.12 208 ILE A CA 1
ATOM 1756 C C . ILE A 1 208 ? 8.646 6.450 4.425 1.00 66.12 208 ILE A C 1
ATOM 1758 O O . ILE A 1 208 ? 9.259 5.729 5.208 1.00 66.12 208 ILE A O 1
ATOM 1762 N N . HIS A 1 209 ? 7.639 7.235 4.812 1.00 65.06 209 HIS A N 1
ATOM 1763 C CA . HIS A 1 209 ? 7.265 7.457 6.213 1.00 65.06 209 HIS A CA 1
ATOM 1764 C C . HIS A 1 209 ? 6.625 6.240 6.885 1.00 65.06 209 HIS A C 1
ATOM 1766 O O . HIS A 1 209 ? 7.002 5.858 7.991 1.00 65.06 209 HIS A O 1
ATOM 1772 N N . THR A 1 210 ? 5.688 5.577 6.205 1.00 70.56 210 THR A N 1
ATOM 1773 C CA . THR A 1 210 ? 4.976 4.407 6.755 1.00 70.56 210 THR A CA 1
ATOM 1774 C C . THR A 1 210 ? 5.902 3.228 7.034 1.00 70.56 210 THR A C 1
ATOM 1776 O O . THR A 1 210 ? 5.634 2.412 7.915 1.00 70.56 210 THR A O 1
ATOM 1779 N N . GLU A 1 211 ? 7.016 3.131 6.308 1.00 64.31 211 GLU A N 1
ATOM 1780 C CA . GLU A 1 211 ? 8.008 2.095 6.551 1.00 64.31 211 GLU A CA 1
ATOM 1781 C C . GLU A 1 211 ? 8.811 2.361 7.830 1.00 64.31 211 GLU A C 1
ATOM 1783 O O . GLU A 1 211 ? 9.081 1.412 8.563 1.00 64.31 211 GLU A O 1
ATOM 1788 N N . THR A 1 212 ? 9.109 3.627 8.135 1.00 59.31 212 THR A N 1
ATOM 1789 C CA . THR A 1 212 ? 9.704 4.057 9.410 1.00 59.31 212 THR A CA 1
ATOM 1790 C C . THR A 1 212 ? 8.739 3.828 10.571 1.00 59.31 212 THR A C 1
ATOM 1792 O O . THR A 1 212 ? 9.123 3.229 11.566 1.00 59.31 212 THR A O 1
ATOM 1795 N N . LEU A 1 213 ? 7.464 4.203 10.428 1.00 61.94 213 LEU A N 1
ATOM 1796 C CA . LEU A 1 213 ? 6.457 4.058 11.489 1.00 61.94 213 LEU A CA 1
ATOM 1797 C C . LEU A 1 213 ? 6.185 2.598 11.853 1.00 61.94 213 LEU A C 1
ATOM 1799 O O . LEU A 1 213 ? 6.221 2.228 13.027 1.00 61.94 213 LEU A O 1
ATOM 1803 N N . LEU A 1 214 ? 5.973 1.739 10.851 1.00 66.88 214 LEU A N 1
ATOM 1804 C CA . LEU A 1 214 ? 5.821 0.315 11.119 1.00 66.88 214 LEU A CA 1
ATOM 1805 C C . LEU A 1 214 ? 7.123 -0.265 11.671 1.00 66.88 214 LEU A C 1
ATOM 1807 O O . LEU A 1 214 ? 7.051 -1.064 12.587 1.00 66.88 214 LEU A O 1
ATOM 1811 N N . GLN A 1 215 ? 8.313 0.117 11.194 1.00 62.31 215 GLN A N 1
ATOM 1812 C CA . GLN A 1 215 ? 9.576 -0.364 11.781 1.00 62.31 215 GLN A CA 1
ATOM 1813 C C . GLN A 1 215 ? 9.816 0.124 13.212 1.00 62.31 215 GLN A C 1
ATOM 1815 O O . GLN A 1 215 ? 10.416 -0.617 13.981 1.00 62.31 215 GLN A O 1
ATOM 1820 N N . ASN A 1 216 ? 9.329 1.306 13.584 1.00 56.75 216 ASN A N 1
ATOM 1821 C CA . ASN A 1 216 ? 9.388 1.813 14.954 1.00 56.75 216 ASN A CA 1
ATOM 1822 C C . ASN A 1 216 ? 8.437 1.047 15.878 1.00 56.75 216 ASN A C 1
ATOM 1824 O O . ASN A 1 216 ? 8.774 0.815 17.030 1.00 56.75 216 ASN A O 1
ATOM 1828 N N . LEU A 1 217 ? 7.314 0.522 15.370 1.00 60.62 217 LEU A N 1
ATOM 1829 C CA . LEU A 1 217 ? 6.579 -0.520 16.100 1.00 60.62 217 LEU A CA 1
ATOM 1830 C C . LEU A 1 217 ? 7.418 -1.795 16.288 1.00 60.62 217 LEU A C 1
ATOM 1832 O O . LEU A 1 217 ? 7.103 -2.579 17.176 1.00 60.62 217 LEU A O 1
ATOM 1836 N N . HIS A 1 218 ? 8.443 -2.029 15.454 1.00 55.44 218 HIS A N 1
ATOM 1837 C CA . HIS A 1 218 ? 9.335 -3.195 15.524 1.00 55.44 218 HIS A CA 1
ATOM 1838 C C . HIS A 1 218 ? 10.667 -2.974 16.258 1.00 55.44 218 HIS A C 1
ATOM 1840 O O . HIS A 1 218 ? 11.428 -3.928 16.430 1.00 55.44 218 HIS A O 1
ATOM 1846 N N . LYS A 1 219 ? 11.001 -1.749 16.672 1.00 42.34 219 LYS A N 1
ATOM 1847 C CA . LYS A 1 219 ? 12.290 -1.427 17.301 1.00 42.34 219 LYS A CA 1
ATOM 1848 C C . LYS A 1 219 ? 12.072 -0.539 18.522 1.00 42.34 219 LYS A C 1
ATOM 1850 O O . LYS A 1 219 ? 11.224 0.341 18.504 1.00 42.34 219 LYS A O 1
ATOM 1855 N N . SER A 1 220 ? 12.849 -0.762 19.587 1.00 33.78 220 SER A N 1
ATOM 1856 C CA . SER A 1 220 ? 12.921 0.174 20.720 1.00 33.78 220 SER A CA 1
ATOM 1857 C C . SER A 1 220 ? 13.221 1.601 20.226 1.00 33.78 220 SER A C 1
ATOM 1859 O O . SER A 1 220 ? 13.900 1.740 19.206 1.00 33.78 220 SER A O 1
ATOM 1861 N N . PRO A 1 221 ? 12.781 2.656 20.939 1.00 32.50 221 PRO A N 1
ATOM 1862 C CA . PRO A 1 221 ? 13.207 4.017 20.656 1.00 32.50 221 PRO A CA 1
ATOM 1863 C C . PRO A 1 221 ? 14.674 4.160 21.067 1.00 32.50 221 PRO A C 1
ATOM 1865 O O . PRO A 1 221 ? 15.004 4.582 22.166 1.00 32.50 221 PRO A O 1
ATOM 1868 N N . THR A 1 222 ? 15.569 3.755 20.183 1.00 32.41 222 THR A N 1
ATOM 1869 C CA . THR A 1 222 ? 16.962 4.172 20.189 1.00 32.41 222 THR A CA 1
ATOM 1870 C C . THR A 1 222 ? 17.358 4.374 18.741 1.00 32.41 222 THR A C 1
ATOM 1872 O O . THR A 1 222 ? 17.253 3.450 17.938 1.00 32.41 222 THR A O 1
ATOM 1875 N N . ILE A 1 223 ? 17.741 5.608 18.414 1.00 29.06 223 ILE A N 1
ATOM 1876 C CA . ILE A 1 223 ? 18.926 6.000 17.636 1.00 29.06 223 ILE A CA 1
ATOM 1877 C C . ILE A 1 223 ? 18.824 7.524 17.448 1.00 29.06 223 ILE A C 1
ATOM 1879 O O . ILE A 1 223 ? 18.052 8.020 16.628 1.00 29.06 223 ILE A O 1
ATOM 1883 N N . SER A 1 224 ? 19.615 8.255 18.240 1.00 25.88 224 SER A N 1
ATOM 1884 C CA . SER A 1 224 ? 20.136 9.570 17.854 1.00 25.88 224 SER A CA 1
ATOM 1885 C C . SER A 1 224 ? 20.837 9.460 16.497 1.00 25.88 224 SER A C 1
ATOM 1887 O O . SER A 1 224 ? 21.438 8.420 16.217 1.00 25.88 224 SER A O 1
ATOM 1889 N N . PRO A 1 225 ? 20.817 10.499 15.652 1.00 31.03 225 PRO A N 1
ATOM 1890 C CA . PRO A 1 225 ? 21.492 10.457 14.366 1.00 31.03 225 PRO A CA 1
ATOM 1891 C C . PRO A 1 225 ? 23.009 10.442 14.593 1.00 31.03 225 PRO A C 1
ATOM 1893 O O . PRO A 1 225 ? 23.616 11.479 14.838 1.00 31.03 225 PRO A O 1
ATOM 1896 N N . HIS A 1 226 ? 23.639 9.270 14.511 1.00 26.16 226 HIS A N 1
ATOM 1897 C CA . HIS A 1 226 ? 25.072 9.226 14.246 1.00 26.16 226 HIS A CA 1
ATOM 1898 C C . HIS A 1 226 ? 25.305 9.478 12.750 1.00 26.16 226 HIS A C 1
ATOM 1900 O O . HIS A 1 226 ? 24.604 8.888 11.918 1.00 26.16 226 HIS A O 1
ATOM 1906 N N . PRO A 1 227 ? 26.263 10.350 12.394 1.00 26.05 227 PRO A N 1
ATOM 1907 C CA . PRO A 1 227 ? 26.610 10.609 11.006 1.00 26.05 227 PRO A CA 1
ATOM 1908 C C . PRO A 1 227 ? 27.179 9.333 10.363 1.00 26.05 227 PRO A C 1
ATOM 1910 O O . PRO A 1 227 ? 27.809 8.526 11.054 1.00 26.05 227 PRO A O 1
ATOM 1913 N N . PRO A 1 228 ? 26.960 9.112 9.055 1.00 28.72 228 PRO A N 1
ATOM 1914 C CA . PRO A 1 228 ? 27.508 7.953 8.370 1.00 28.72 228 PRO A CA 1
ATOM 1915 C C . PRO A 1 228 ? 29.037 8.031 8.386 1.00 28.72 228 PRO A C 1
ATOM 1917 O O . PRO A 1 228 ? 29.640 8.924 7.798 1.00 28.72 228 PRO A O 1
ATOM 1920 N N . THR A 1 229 ? 29.663 7.074 9.062 1.00 28.22 229 THR A N 1
ATOM 1921 C CA . THR A 1 229 ? 31.099 6.836 8.992 1.00 28.22 229 THR A CA 1
ATOM 1922 C C . THR A 1 229 ? 31.444 6.262 7.621 1.00 28.22 229 THR A C 1
ATOM 1924 O O . THR A 1 229 ? 31.018 5.171 7.238 1.00 28.22 229 THR A O 1
ATOM 1927 N N . THR A 1 230 ? 32.232 7.015 6.864 1.00 32.62 230 THR A N 1
ATOM 1928 C CA . THR A 1 230 ? 32.880 6.590 5.626 1.00 32.62 230 THR A CA 1
ATOM 1929 C C . THR A 1 230 ? 34.014 5.619 5.955 1.00 32.62 230 THR A C 1
ATOM 1931 O O . THR A 1 230 ? 35.162 6.011 6.140 1.00 32.62 230 THR A O 1
ATOM 1934 N N . LYS A 1 231 ? 33.716 4.318 6.031 1.00 26.83 231 LYS A N 1
ATOM 1935 C CA . LYS A 1 231 ? 34.743 3.281 5.852 1.00 26.83 231 LYS A CA 1
ATOM 1936 C C . LYS A 1 231 ? 34.253 2.193 4.895 1.00 26.83 231 LYS A C 1
ATOM 1938 O O . LYS A 1 231 ? 33.107 1.752 5.028 1.00 26.83 231 LYS A O 1
ATOM 1943 N N . PRO A 1 232 ? 35.093 1.739 3.944 1.00 28.84 232 PRO A N 1
ATOM 1944 C CA . PRO A 1 232 ? 34.771 0.598 3.101 1.00 28.84 232 PRO A CA 1
ATOM 1945 C C . PRO A 1 232 ? 34.626 -0.627 4.004 1.00 28.84 232 PRO A C 1
ATOM 1947 O O . PRO A 1 232 ? 35.560 -1.005 4.705 1.00 28.84 232 PRO A O 1
ATOM 1950 N N . THR A 1 233 ? 33.441 -1.226 4.027 1.00 34.00 233 THR A N 1
ATOM 1951 C CA . THR A 1 233 ? 33.236 -2.530 4.660 1.00 34.00 233 THR A CA 1
ATOM 1952 C C . THR A 1 233 ? 33.357 -3.592 3.581 1.00 34.00 233 THR A C 1
ATOM 1954 O O . THR A 1 233 ? 32.730 -3.477 2.526 1.00 34.00 233 THR A O 1
ATOM 1957 N N . GLU A 1 234 ? 34.182 -4.612 3.826 1.00 32.53 234 GLU A N 1
ATOM 1958 C CA . GLU A 1 234 ? 34.294 -5.765 2.936 1.00 32.53 234 GLU A CA 1
ATOM 1959 C C . GLU A 1 234 ? 32.905 -6.360 2.643 1.00 32.53 234 GLU A C 1
ATOM 1961 O O . GLU A 1 234 ? 32.081 -6.525 3.557 1.00 32.53 234 GLU A O 1
ATOM 1966 N N . PRO A 1 235 ? 32.603 -6.695 1.378 1.00 34.34 235 PRO A N 1
ATOM 1967 C CA . PRO A 1 235 ? 31.280 -7.150 0.993 1.00 34.34 235 PRO A CA 1
ATOM 1968 C C . PRO A 1 235 ? 30.984 -8.540 1.574 1.00 34.34 235 PRO A C 1
ATOM 1970 O O . PRO A 1 235 ? 31.347 -9.574 1.011 1.00 34.34 235 PRO A O 1
ATOM 1973 N N . LYS A 1 236 ? 30.217 -8.579 2.671 1.00 37.53 236 LYS A N 1
ATOM 1974 C CA . LYS A 1 236 ? 29.481 -9.777 3.106 1.00 37.53 236 LYS A CA 1
ATOM 1975 C C . LYS A 1 236 ? 28.505 -10.190 1.993 1.00 37.53 236 LYS A C 1
ATOM 1977 O O . LYS A 1 236 ? 27.385 -9.694 1.917 1.00 37.53 236 LYS A O 1
ATOM 1982 N N . GLY A 1 237 ? 28.950 -11.083 1.106 1.00 44.22 237 GLY A N 1
ATOM 1983 C CA . GLY A 1 237 ? 28.159 -11.577 -0.031 1.00 44.22 237 GLY A CA 1
ATOM 1984 C C . GLY A 1 237 ? 28.944 -12.226 -1.183 1.00 44.22 237 GLY A C 1
ATOM 1985 O O . GLY A 1 237 ? 28.328 -12.722 -2.126 1.00 44.22 237 GLY A O 1
ATOM 1986 N N . THR A 1 238 ? 30.278 -12.265 -1.127 1.00 53.78 238 THR A N 1
ATOM 19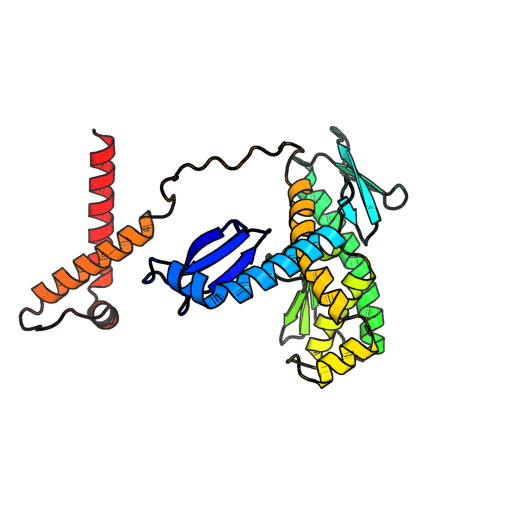87 C CA . THR A 1 238 ? 31.163 -12.701 -2.230 1.00 53.78 238 THR A CA 1
ATOM 1988 C C . THR A 1 238 ? 31.286 -14.213 -2.438 1.00 53.78 238 THR A C 1
ATOM 1990 O O . THR A 1 238 ? 31.745 -14.631 -3.499 1.00 53.78 238 THR A O 1
ATOM 1993 N N . PHE A 1 239 ? 30.802 -15.052 -1.514 1.00 51.47 239 PHE A N 1
ATOM 1994 C CA . PHE A 1 239 ? 30.984 -16.511 -1.587 1.00 51.47 239 PHE A CA 1
ATOM 1995 C C . PHE A 1 239 ? 30.432 -17.135 -2.884 1.00 51.47 239 PHE A C 1
ATOM 1997 O O . PHE A 1 239 ? 31.155 -17.785 -3.632 1.00 51.47 239 PHE A O 1
ATOM 2004 N N . TRP A 1 240 ? 29.158 -16.903 -3.209 1.00 62.38 240 TRP A N 1
ATOM 2005 C CA . TRP A 1 240 ? 28.537 -17.480 -4.410 1.00 62.38 240 TRP A CA 1
ATOM 2006 C C . TRP A 1 240 ? 29.011 -16.864 -5.739 1.00 62.38 240 TRP A C 1
ATOM 2008 O O . TRP A 1 240 ? 29.086 -17.593 -6.732 1.00 62.38 240 TRP A O 1
ATOM 2018 N N . PRO A 1 241 ? 29.309 -15.554 -5.829 1.00 68.50 241 PRO A N 1
ATOM 2019 C CA . PRO A 1 241 ? 30.028 -14.986 -6.971 1.00 68.50 241 PRO A CA 1
ATOM 2020 C C . PRO A 1 241 ? 31.386 -15.656 -7.238 1.00 68.50 241 PRO A C 1
ATOM 2022 O O . PRO A 1 241 ? 31.621 -16.076 -8.369 1.00 68.50 241 PRO A O 1
ATOM 2025 N N . MET A 1 242 ? 32.217 -15.854 -6.208 1.00 65.75 242 MET A N 1
ATOM 2026 C CA . MET A 1 242 ? 33.518 -16.529 -6.335 1.00 65.75 242 MET A CA 1
ATOM 2027 C C . MET A 1 242 ? 33.366 -17.983 -6.794 1.00 65.75 242 MET A C 1
ATOM 2029 O O . MET A 1 242 ? 34.029 -18.406 -7.740 1.00 65.75 242 MET A O 1
ATOM 2033 N N . VAL A 1 243 ? 32.424 -18.728 -6.198 1.00 67.25 243 VAL A N 1
ATOM 2034 C CA . VAL A 1 243 ? 32.102 -20.106 -6.612 1.00 67.25 243 VAL A CA 1
ATOM 2035 C C . VAL A 1 243 ? 31.697 -20.157 -8.087 1.00 67.25 243 VAL A C 1
ATOM 2037 O O . VAL A 1 243 ? 32.126 -21.053 -8.808 1.00 67.25 243 VAL A O 1
ATOM 2040 N N . ARG A 1 244 ? 30.902 -19.193 -8.573 1.00 74.19 244 ARG A N 1
ATOM 2041 C CA . ARG A 1 244 ? 30.464 -19.149 -9.980 1.00 74.19 244 ARG A CA 1
ATOM 2042 C C . ARG A 1 244 ? 31.603 -18.829 -10.947 1.00 74.19 244 ARG A C 1
ATOM 2044 O O . ARG A 1 244 ? 31.656 -19.436 -12.013 1.00 74.19 244 ARG A O 1
ATOM 2051 N N . GLN A 1 245 ? 32.502 -17.916 -10.583 1.00 76.44 245 GLN A N 1
ATOM 2052 C CA . GLN A 1 245 ? 33.680 -17.589 -11.389 1.00 76.44 245 GLN A CA 1
ATOM 2053 C C . GLN A 1 245 ? 34.632 -18.786 -11.492 1.00 76.44 245 GLN A C 1
ATOM 2055 O O . GLN A 1 245 ? 34.985 -19.191 -12.599 1.00 76.44 245 GLN A O 1
ATOM 2060 N N . ARG A 1 246 ? 34.956 -19.411 -10.354 1.00 80.38 246 ARG A N 1
ATOM 2061 C CA . ARG A 1 246 ? 35.823 -20.595 -10.281 1.00 80.38 246 ARG A CA 1
ATOM 2062 C C . ARG A 1 246 ? 35.227 -21.785 -11.033 1.00 80.38 246 ARG A C 1
ATOM 2064 O O . ARG A 1 246 ? 35.909 -22.437 -11.814 1.00 80.38 246 ARG A O 1
ATOM 2071 N N . MET A 1 247 ? 33.924 -22.024 -10.861 1.00 85.56 247 MET A N 1
ATOM 2072 C CA . MET A 1 247 ? 33.193 -23.062 -11.591 1.00 85.56 247 MET A CA 1
ATOM 2073 C C . MET A 1 247 ? 33.275 -22.848 -13.106 1.00 85.56 247 MET A C 1
ATOM 2075 O O . MET A 1 247 ? 33.447 -23.815 -13.839 1.00 85.56 247 MET A O 1
ATOM 2079 N N . ARG A 1 248 ? 33.166 -21.603 -13.592 1.00 82.44 248 ARG A N 1
ATOM 2080 C CA . ARG A 1 248 ? 33.282 -21.314 -15.028 1.00 82.44 248 ARG A CA 1
ATOM 2081 C C . ARG A 1 248 ? 34.693 -21.592 -15.542 1.00 82.44 248 ARG A C 1
ATOM 2083 O O . ARG A 1 248 ? 34.820 -22.286 -16.539 1.00 82.44 248 ARG A O 1
ATOM 2090 N N . GLN A 1 249 ? 35.723 -21.122 -14.839 1.00 84.88 249 GLN A N 1
ATOM 2091 C CA . GLN A 1 249 ? 37.124 -21.368 -15.206 1.00 84.88 249 GLN A CA 1
ATOM 2092 C C . GLN A 1 249 ? 37.435 -22.868 -15.282 1.00 84.88 249 GLN A C 1
ATOM 2094 O O . GLN A 1 249 ? 37.977 -23.335 -16.278 1.00 84.88 249 GLN A O 1
ATOM 2099 N N . LYS A 1 250 ? 37.013 -23.642 -14.274 1.00 86.88 250 LYS A N 1
ATOM 2100 C CA . LYS A 1 250 ? 37.228 -25.096 -14.238 1.00 86.88 250 LYS A CA 1
ATOM 2101 C C . LYS A 1 250 ? 36.431 -25.830 -15.312 1.00 86.88 250 LYS A C 1
ATOM 2103 O O . LYS A 1 250 ? 36.942 -26.772 -15.903 1.00 86.88 250 LYS A O 1
ATOM 2108 N N . ALA A 1 251 ? 35.203 -25.398 -15.596 1.00 85.25 251 ALA A N 1
ATOM 2109 C CA . ALA A 1 251 ? 34.406 -25.983 -16.671 1.00 85.25 251 ALA A CA 1
ATOM 2110 C C . ALA A 1 251 ? 35.050 -25.744 -18.043 1.00 85.25 251 ALA A C 1
ATOM 2112 O O . ALA A 1 251 ? 35.121 -26.676 -18.834 1.00 85.25 251 ALA A O 1
ATOM 2113 N N . THR A 1 252 ? 35.554 -24.533 -18.299 1.00 85.06 252 THR A N 1
ATOM 2114 C CA . THR A 1 252 ? 36.298 -24.204 -19.522 1.00 85.06 252 THR A CA 1
ATOM 2115 C C . THR A 1 252 ? 37.586 -25.018 -19.635 1.00 85.06 252 THR A C 1
ATOM 2117 O O . THR A 1 252 ? 37.843 -25.588 -20.687 1.00 85.06 252 THR A O 1
ATOM 2120 N N . GLN A 1 253 ? 38.357 -25.138 -18.550 1.00 87.12 253 GLN A N 1
ATOM 2121 C CA . GLN A 1 253 ? 39.594 -25.922 -18.536 1.00 87.12 253 GLN A CA 1
ATOM 2122 C C . GLN A 1 253 ? 39.345 -27.402 -18.859 1.00 87.12 253 GLN A C 1
ATOM 2124 O O . GLN A 1 253 ? 40.011 -27.951 -19.727 1.00 87.12 253 GLN A O 1
ATOM 2129 N N . LEU A 1 254 ? 38.368 -28.029 -18.195 1.00 86.69 254 LEU A N 1
ATOM 2130 C CA . LEU A 1 254 ? 38.009 -29.430 -18.444 1.00 86.69 254 LEU A CA 1
ATOM 2131 C C . LEU A 1 254 ? 37.497 -29.644 -19.874 1.00 86.69 254 LEU A C 1
ATOM 2133 O O . LEU A 1 254 ? 37.814 -30.645 -20.499 1.00 86.69 254 LEU A O 1
ATOM 2137 N N . TYR A 1 255 ? 36.723 -28.693 -20.402 1.00 84.94 255 TYR A N 1
ATOM 2138 C CA . TYR A 1 255 ? 36.219 -28.771 -21.770 1.00 84.94 255 TYR A CA 1
ATOM 2139 C C . TYR A 1 255 ? 37.350 -28.724 -22.803 1.00 84.94 255 TYR A C 1
ATOM 2141 O O . TYR A 1 255 ? 37.362 -29.542 -23.715 1.00 84.94 255 TYR A O 1
ATOM 2149 N N . LEU A 1 256 ? 38.310 -27.805 -22.641 1.00 85.00 256 LEU A N 1
ATOM 2150 C CA . LEU A 1 256 ? 39.456 -27.666 -23.548 1.00 85.00 256 LEU A CA 1
ATOM 2151 C C . LEU A 1 256 ? 40.440 -28.842 -23.450 1.00 85.00 256 LEU A C 1
ATOM 2153 O O . LEU A 1 256 ? 41.092 -29.159 -24.438 1.00 85.00 256 LEU A O 1
ATOM 2157 N N . GLN A 1 257 ? 40.537 -29.499 -22.289 1.00 85.62 257 GLN A N 1
ATOM 2158 C CA . GLN A 1 257 ? 41.314 -30.735 -22.136 1.00 85.62 257 GLN A CA 1
ATOM 2159 C C . GLN A 1 257 ? 40.715 -31.891 -22.941 1.00 85.62 257 GLN A C 1
ATOM 2161 O O . GLN A 1 257 ? 41.451 -32.629 -23.588 1.00 85.62 257 GLN A O 1
ATOM 2166 N N . ASP A 1 258 ? 39.389 -32.019 -22.922 1.00 84.81 258 ASP A N 1
ATOM 2167 C CA . ASP A 1 258 ? 38.683 -33.094 -23.621 1.00 84.81 258 ASP A CA 1
ATOM 2168 C C . ASP A 1 258 ? 38.470 -32.795 -25.123 1.00 84.81 258 ASP A C 1
ATOM 2170 O O . ASP A 1 258 ? 38.138 -33.707 -25.874 1.00 84.81 258 ASP A O 1
ATOM 2174 N N . HIS A 1 259 ? 38.645 -31.537 -25.559 1.00 83.00 259 HIS A N 1
ATOM 2175 C CA . HIS A 1 259 ? 38.422 -31.067 -26.940 1.00 83.00 259 HIS A CA 1
ATOM 2176 C C . HIS A 1 259 ? 39.577 -30.157 -27.419 1.00 83.00 259 HIS A C 1
ATOM 2178 O O . HIS A 1 259 ? 39.376 -28.947 -27.616 1.00 83.00 259 HIS A O 1
ATOM 2184 N N . PRO A 1 260 ? 40.802 -30.691 -27.575 1.00 78.88 260 PRO A N 1
ATOM 2185 C CA . PRO A 1 260 ? 42.011 -29.914 -27.878 1.00 78.88 260 PRO A CA 1
ATOM 2186 C C . PRO A 1 260 ? 41.976 -29.191 -29.236 1.00 78.88 260 PRO A C 1
ATOM 2188 O O . PRO A 1 260 ? 42.696 -28.218 -29.445 1.00 78.88 260 PRO A O 1
ATOM 2191 N N . GLU A 1 261 ? 41.123 -29.627 -30.159 1.00 78.38 261 GLU A N 1
ATOM 2192 C CA . GLU A 1 261 ? 40.888 -29.014 -31.469 1.00 78.38 261 GLU A CA 1
ATOM 2193 C C . GLU A 1 261 ? 40.059 -27.716 -31.413 1.00 78.38 261 GLU A C 1
ATOM 2195 O O . GLU A 1 261 ? 39.916 -27.012 -32.420 1.00 78.38 261 GLU A O 1
ATOM 2200 N N . THR A 1 262 ? 39.511 -27.373 -30.243 1.00 76.25 262 THR A N 1
ATOM 2201 C CA . THR A 1 262 ? 38.655 -26.197 -30.068 1.00 76.25 262 THR A CA 1
ATOM 2202 C C . THR A 1 262 ? 39.474 -24.905 -30.148 1.00 76.25 262 THR A C 1
ATOM 2204 O O . THR A 1 262 ? 40.262 -24.589 -29.261 1.00 76.25 262 THR A O 1
ATOM 2207 N N . LYS A 1 263 ? 39.245 -24.096 -31.192 1.00 63.44 263 LYS A N 1
ATOM 2208 C CA . LYS A 1 263 ? 39.971 -22.829 -31.436 1.00 63.44 263 LYS A CA 1
ATOM 2209 C C . LYS A 1 263 ? 39.442 -21.613 -30.656 1.00 63.44 263 LYS A C 1
ATOM 2211 O O . LYS A 1 263 ? 40.009 -20.530 -30.768 1.00 63.44 263 LYS A O 1
ATOM 2216 N N . ALA A 1 264 ? 38.347 -21.758 -29.910 1.00 73.31 264 ALA A N 1
ATOM 2217 C CA . ALA A 1 264 ? 37.681 -20.666 -29.199 1.00 73.31 264 ALA A CA 1
ATOM 2218 C C . ALA A 1 264 ? 37.156 -21.112 -27.828 1.00 73.31 264 ALA A C 1
ATOM 2220 O O . ALA A 1 264 ? 36.812 -22.276 -27.632 1.00 73.31 264 ALA A O 1
ATOM 2221 N N . GLU A 1 265 ? 37.061 -20.182 -26.874 1.00 79.50 265 GLU A N 1
ATOM 2222 C CA . GLU A 1 265 ? 36.509 -20.498 -25.555 1.00 79.50 265 GLU A CA 1
ATOM 2223 C C . GLU A 1 265 ? 35.024 -20.912 -25.637 1.00 79.50 265 GLU A C 1
ATOM 2225 O O . GLU A 1 265 ? 34.214 -20.183 -26.220 1.00 79.50 265 GLU A O 1
ATOM 2230 N N . PRO A 1 266 ? 34.626 -22.024 -24.992 1.00 82.06 266 PRO A N 1
ATOM 2231 C CA . PRO A 1 266 ? 33.246 -22.491 -24.987 1.00 82.06 266 PRO A CA 1
ATOM 2232 C C . PRO A 1 266 ? 32.322 -21.552 -24.201 1.00 82.06 266 PRO A C 1
ATOM 2234 O O . PRO A 1 266 ? 32.615 -21.088 -23.092 1.00 82.06 266 PRO A O 1
ATOM 2237 N N . SER A 1 267 ? 31.129 -21.326 -24.742 1.00 84.38 267 SER A N 1
ATOM 2238 C CA . SER A 1 267 ? 30.063 -20.591 -24.073 1.00 84.38 267 SER A CA 1
ATOM 2239 C C . SER A 1 267 ? 29.490 -21.366 -22.880 1.00 84.38 267 SER A C 1
ATOM 2241 O O . SER A 1 267 ? 29.513 -22.596 -22.798 1.00 84.38 267 SER A O 1
ATOM 2243 N N . LEU A 1 268 ? 28.843 -20.645 -21.957 1.00 74.56 268 LEU A N 1
ATOM 2244 C CA . LEU A 1 268 ? 28.125 -21.251 -20.824 1.00 74.56 268 LEU A CA 1
ATOM 2245 C C . LEU A 1 268 ? 27.046 -22.256 -21.258 1.00 74.56 268 LEU A C 1
ATOM 2247 O O . LEU A 1 268 ? 26.733 -23.184 -20.510 1.00 74.56 268 LEU A O 1
ATOM 2251 N N . LYS A 1 269 ? 26.455 -22.065 -22.443 1.00 76.50 269 LYS A N 1
ATOM 2252 C CA . LYS A 1 269 ? 25.432 -22.962 -22.988 1.00 76.50 269 LYS A CA 1
ATOM 2253 C C . LYS A 1 269 ? 26.056 -24.281 -23.452 1.00 76.50 269 LYS A C 1
ATOM 2255 O O . LYS A 1 269 ? 25.483 -25.332 -23.177 1.00 76.50 269 LYS A O 1
ATOM 2260 N N . GLU A 1 270 ? 27.230 -24.227 -24.077 1.00 79.19 270 GLU A N 1
ATOM 2261 C CA . GLU A 1 270 ? 27.994 -25.401 -24.524 1.00 79.19 270 GLU A CA 1
ATOM 2262 C C . GLU A 1 270 ? 28.525 -26.200 -23.336 1.00 79.19 270 GLU A C 1
ATOM 2264 O O . GLU A 1 270 ? 28.238 -27.391 -23.231 1.00 79.19 270 GLU A O 1
ATOM 2269 N N . LEU A 1 271 ? 29.141 -25.529 -22.358 1.00 82.44 271 LEU A N 1
ATOM 2270 C CA . LEU A 1 271 ? 29.610 -26.158 -21.116 1.00 82.44 271 LEU A CA 1
ATOM 2271 C C . LEU A 1 271 ? 28.484 -26.855 -20.341 1.00 82.44 271 LEU A C 1
ATOM 2273 O O . LEU A 1 271 ? 28.698 -27.888 -19.702 1.00 82.44 271 LEU A O 1
ATOM 2277 N N . ARG A 1 272 ? 27.268 -26.291 -20.377 1.00 78.62 272 ARG A N 1
ATOM 2278 C CA . ARG A 1 272 ? 26.085 -26.897 -19.754 1.00 78.62 272 ARG A CA 1
ATOM 2279 C C . ARG A 1 272 ? 25.598 -28.117 -20.525 1.00 78.62 272 ARG A C 1
ATOM 2281 O O . ARG A 1 272 ? 25.281 -29.120 -19.895 1.00 78.62 272 ARG A O 1
ATOM 2288 N N . LYS A 1 273 ? 25.517 -28.021 -21.856 1.00 78.38 273 LYS A N 1
ATOM 2289 C CA . LYS A 1 273 ? 25.061 -29.112 -22.729 1.00 78.38 273 LYS A CA 1
ATOM 2290 C C . LYS A 1 273 ? 26.019 -30.305 -22.673 1.00 78.38 273 LYS A C 1
ATOM 2292 O O . LYS A 1 273 ? 25.557 -31.436 -22.650 1.00 78.38 273 LYS A O 1
ATOM 2297 N N . ALA A 1 274 ? 27.318 -30.040 -22.578 1.00 81.44 274 ALA A N 1
ATOM 2298 C CA . ALA A 1 274 ? 28.362 -31.054 -22.488 1.00 81.44 274 ALA A CA 1
ATOM 2299 C C . ALA A 1 274 ? 28.633 -31.549 -21.045 1.00 81.44 274 ALA A C 1
ATOM 2301 O O . ALA A 1 274 ? 29.512 -32.370 -20.820 1.00 81.44 274 ALA A O 1
ATOM 2302 N N . GLY A 1 275 ? 27.877 -31.076 -20.043 1.00 84.12 275 GLY A N 1
ATOM 2303 C CA . GLY A 1 275 ? 27.904 -31.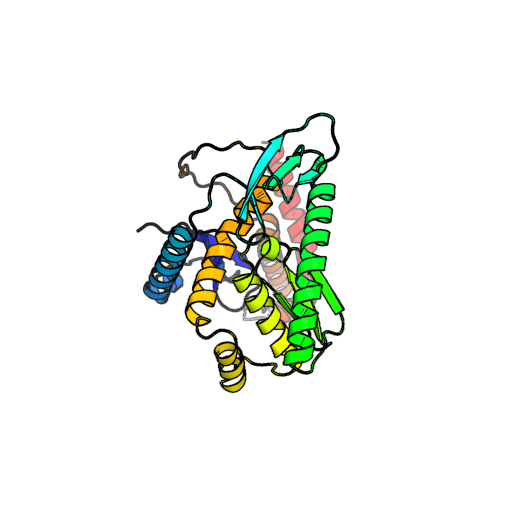626 -18.678 1.00 84.12 275 GLY A CA 1
ATOM 2304 C C . GLY A 1 275 ? 29.063 -31.170 -17.775 1.00 84.12 275 GLY A C 1
ATOM 2305 O O . GLY A 1 275 ? 29.141 -31.593 -16.619 1.00 84.12 275 GLY A O 1
ATOM 2306 N N . TYR A 1 276 ? 29.926 -30.258 -18.226 1.00 83.94 276 TYR A N 1
ATOM 2307 C CA . TYR A 1 276 ? 31.121 -29.829 -17.482 1.00 83.94 276 TYR A CA 1
ATOM 2308 C C . TYR A 1 276 ? 30.822 -28.969 -16.248 1.00 83.94 276 TYR A C 1
ATOM 2310 O O . TYR A 1 276 ? 31.583 -28.986 -15.279 1.00 83.94 276 TYR A O 1
ATOM 2318 N N . LEU A 1 277 ? 29.689 -28.253 -16.223 1.00 79.12 277 LEU A N 1
ATOM 2319 C CA . LEU A 1 277 ? 29.342 -27.359 -15.106 1.00 79.12 277 LEU A CA 1
ATOM 2320 C C . LEU A 1 277 ? 29.163 -28.094 -13.769 1.00 79.12 277 LEU A C 1
ATOM 2322 O O . LEU A 1 277 ? 29.490 -27.544 -12.719 1.00 79.12 277 LEU A O 1
ATOM 2326 N N . GLN A 1 278 ? 28.643 -29.324 -13.785 1.00 74.19 278 GLN A N 1
ATOM 2327 C CA . GLN A 1 278 ? 28.366 -30.068 -12.554 1.00 74.19 278 GLN A CA 1
ATOM 2328 C C . GLN A 1 278 ? 29.650 -30.614 -11.921 1.00 74.19 278 GLN A C 1
ATOM 2330 O O . GLN A 1 278 ? 29.841 -30.461 -10.714 1.00 74.19 278 GLN A O 1
ATOM 2335 N N . LYS A 1 279 ? 30.565 -31.149 -12.742 1.00 77.94 279 LYS A N 1
ATOM 2336 C CA . LYS A 1 279 ? 31.913 -31.558 -12.314 1.00 77.94 279 LYS A CA 1
ATOM 2337 C C . LYS A 1 279 ? 32.716 -30.353 -11.806 1.00 77.94 279 LYS A C 1
ATOM 2339 O O . LYS A 1 279 ? 33.238 -30.379 -10.693 1.00 77.94 279 LYS A O 1
ATOM 2344 N N . ALA A 1 280 ? 32.708 -29.248 -12.552 1.00 82.81 280 ALA A N 1
ATOM 2345 C CA . ALA A 1 280 ? 33.421 -28.024 -12.192 1.00 82.81 280 ALA A CA 1
ATOM 2346 C C . ALA A 1 280 ? 32.910 -27.362 -10.902 1.00 82.81 280 ALA A C 1
ATOM 2348 O O . ALA A 1 280 ? 33.693 -26.784 -10.149 1.00 82.81 280 ALA A O 1
ATOM 2349 N N . LYS A 1 281 ? 31.606 -27.464 -10.604 1.00 80.06 281 LYS A N 1
ATOM 2350 C CA . LYS A 1 281 ? 31.023 -26.947 -9.356 1.00 80.06 281 LYS A CA 1
ATOM 2351 C C . LYS A 1 281 ? 31.589 -27.661 -8.130 1.00 80.06 281 LYS A C 1
ATOM 2353 O O . LYS A 1 281 ? 31.868 -27.011 -7.126 1.00 80.06 281 LYS A O 1
ATOM 2358 N N . ILE A 1 282 ? 31.738 -28.984 -8.205 1.00 77.56 282 ILE A N 1
ATOM 2359 C CA . ILE A 1 282 ? 32.268 -29.799 -7.104 1.00 77.56 282 ILE A CA 1
ATOM 2360 C C . ILE A 1 282 ? 33.737 -29.444 -6.854 1.00 77.56 282 ILE A C 1
ATOM 2362 O O . ILE A 1 282 ? 34.122 -29.248 -5.704 1.00 77.56 282 ILE A O 1
ATOM 2366 N N . ILE A 1 283 ? 34.528 -29.292 -7.920 1.00 78.00 283 ILE A N 1
ATOM 2367 C CA . ILE A 1 283 ? 35.943 -28.900 -7.835 1.00 78.00 283 ILE A CA 1
ATOM 2368 C C . ILE A 1 283 ? 36.079 -27.497 -7.227 1.00 78.00 283 ILE A C 1
ATOM 2370 O O . ILE A 1 283 ? 36.776 -27.326 -6.232 1.00 78.00 283 ILE A O 1
ATOM 2374 N N . ALA A 1 284 ? 35.330 -26.517 -7.742 1.00 78.25 284 ALA A N 1
ATOM 2375 C CA . ALA A 1 284 ? 35.358 -25.143 -7.244 1.00 78.25 284 ALA A CA 1
ATOM 2376 C C . ALA A 1 284 ? 34.998 -25.036 -5.754 1.00 78.25 284 ALA A C 1
ATOM 2378 O O . ALA A 1 284 ? 35.605 -24.261 -5.021 1.00 78.25 284 ALA A O 1
ATOM 2379 N N . LEU A 1 285 ? 34.015 -25.815 -5.290 1.00 74.12 285 LEU A N 1
ATOM 2380 C CA . LEU A 1 285 ? 33.634 -25.838 -3.877 1.00 74.12 285 LEU A CA 1
ATOM 2381 C C . LEU A 1 285 ? 34.712 -26.468 -2.987 1.00 74.12 285 LEU A C 1
ATOM 2383 O O . LEU A 1 285 ? 34.897 -25.996 -1.869 1.00 74.12 285 LEU A O 1
ATOM 2387 N N . LYS A 1 286 ? 35.413 -27.506 -3.465 1.00 78.69 286 LYS A N 1
ATOM 2388 C CA . LYS A 1 286 ? 36.518 -28.139 -2.728 1.00 78.69 286 LYS A CA 1
ATOM 2389 C C . LYS A 1 286 ? 37.715 -27.196 -2.585 1.00 78.69 286 LYS A C 1
ATOM 2391 O O . LYS A 1 286 ? 38.209 -27.045 -1.477 1.00 78.69 286 LYS A O 1
ATOM 2396 N N . GLU A 1 287 ? 38.115 -26.515 -3.657 1.00 79.81 287 GLU A N 1
ATOM 2397 C CA . GLU A 1 287 ? 39.240 -25.564 -3.632 1.00 79.81 287 GLU A CA 1
ATOM 2398 C C . GLU A 1 287 ? 38.946 -24.344 -2.747 1.00 79.81 287 GLU A C 1
ATOM 2400 O O . GLU A 1 287 ? 39.748 -23.990 -1.892 1.00 79.81 287 GLU A O 1
ATOM 2405 N N . ILE A 1 288 ? 37.753 -23.748 -2.873 1.00 75.81 288 ILE A N 1
ATOM 2406 C CA . ILE A 1 288 ? 37.345 -22.606 -2.034 1.00 75.81 288 ILE A CA 1
ATOM 2407 C C . ILE A 1 288 ? 37.255 -23.006 -0.556 1.00 75.81 288 ILE A C 1
ATOM 2409 O O . ILE A 1 288 ? 37.442 -22.169 0.325 1.00 75.81 288 ILE A O 1
ATOM 2413 N N . LYS A 1 289 ? 36.921 -24.268 -0.263 1.00 74.31 289 LYS A N 1
ATOM 2414 C CA . LYS A 1 289 ? 36.915 -24.776 1.110 1.00 74.31 289 LYS A CA 1
ATOM 2415 C C . LYS A 1 289 ? 38.343 -24.959 1.636 1.00 74.31 289 LYS A C 1
ATOM 2417 O O . LYS A 1 289 ? 38.610 -24.473 2.725 1.00 74.31 289 LYS A O 1
ATOM 2422 N N . ALA A 1 290 ? 39.240 -25.558 0.850 1.00 73.56 290 ALA A N 1
ATOM 2423 C CA . ALA A 1 290 ? 40.647 -25.745 1.214 1.00 73.56 290 ALA A CA 1
ATOM 2424 C C . ALA A 1 290 ? 41.365 -24.411 1.488 1.00 73.56 290 ALA A C 1
ATOM 2426 O O . ALA A 1 290 ? 41.939 -24.244 2.555 1.00 73.56 290 ALA A O 1
ATOM 2427 N N . GLU A 1 291 ? 41.215 -23.413 0.611 1.00 74.56 291 GLU A N 1
ATOM 2428 C CA . GLU A 1 291 ? 41.799 -22.072 0.804 1.00 74.56 291 GLU A CA 1
ATOM 2429 C C . GLU A 1 291 ? 41.286 -21.379 2.076 1.00 74.56 291 GLU A C 1
ATOM 2431 O O . GLU A 1 291 ? 42.010 -20.645 2.743 1.00 74.56 291 GLU A O 1
ATOM 2436 N N . ARG A 1 292 ? 40.012 -21.599 2.432 1.00 69.06 292 ARG A N 1
ATOM 2437 C CA . ARG A 1 292 ? 39.425 -21.040 3.661 1.00 69.06 292 ARG A CA 1
ATOM 2438 C C . ARG A 1 292 ? 39.856 -21.780 4.919 1.00 69.06 292 ARG A C 1
ATOM 2440 O O . ARG A 1 292 ? 39.773 -21.184 5.989 1.00 69.06 292 ARG A O 1
ATOM 2447 N N . ASP A 1 293 ? 40.233 -23.047 4.801 1.00 64.25 293 ASP A N 1
ATOM 2448 C CA . ASP A 1 293 ? 40.756 -23.840 5.908 1.00 64.25 293 ASP A CA 1
ATOM 2449 C C . ASP A 1 293 ? 42.257 -23.527 6.124 1.00 64.25 293 ASP A C 1
ATOM 2451 O O . ASP A 1 293 ? 42.672 -23.391 7.270 1.00 64.25 293 ASP A O 1
ATOM 2455 N N . GLU A 1 294 ? 43.030 -23.250 5.063 1.00 58.97 294 GLU A N 1
ATOM 2456 C CA . GLU A 1 294 ? 44.412 -22.727 5.141 1.00 58.97 294 GLU A CA 1
ATOM 2457 C C . GLU A 1 294 ? 44.480 -21.317 5.752 1.00 58.97 294 GLU A C 1
ATOM 2459 O O . GLU A 1 294 ? 45.283 -21.071 6.646 1.00 58.97 294 GLU A O 1
ATOM 2464 N N . LEU A 1 295 ? 43.577 -20.407 5.367 1.00 51.84 295 LEU A N 1
ATOM 2465 C CA . LEU A 1 295 ? 43.474 -19.052 5.941 1.00 51.84 295 LEU A CA 1
ATOM 2466 C C . LEU A 1 295 ? 43.049 -19.014 7.421 1.00 51.84 295 LEU A C 1
ATOM 2468 O O . LEU A 1 295 ? 43.020 -17.941 8.017 1.00 51.84 295 LEU A O 1
ATOM 2472 N N . LYS A 1 296 ? 42.647 -20.151 8.001 1.00 49.97 296 LYS A N 1
ATOM 2473 C CA . LYS A 1 296 ? 42.328 -20.287 9.432 1.00 49.97 296 LYS A CA 1
ATOM 2474 C C . LYS A 1 296 ? 43.456 -20.929 10.244 1.00 49.97 296 LYS A C 1
ATOM 2476 O O . LYS A 1 296 ? 43.326 -21.009 11.463 1.00 49.97 296 LYS A O 1
ATOM 2481 N N . LEU A 1 297 ? 44.498 -21.425 9.577 1.00 41.78 297 LEU A N 1
ATOM 2482 C CA . LEU A 1 297 ? 45.686 -22.043 10.174 1.00 41.78 297 LEU A CA 1
ATOM 2483 C C . LEU A 1 297 ? 46.907 -21.097 10.182 1.00 41.78 297 LEU A C 1
ATOM 2485 O O . LEU A 1 297 ? 47.949 -21.484 10.705 1.00 41.78 297 LEU A O 1
ATOM 2489 N N . VAL A 1 298 ? 46.767 -19.884 9.632 1.00 41.72 298 VAL A N 1
ATOM 2490 C CA . VAL A 1 298 ? 47.735 -18.766 9.662 1.00 41.72 298 VAL A CA 1
ATOM 2491 C C . VAL A 1 298 ? 47.217 -17.685 10.602 1.00 41.72 298 VAL A C 1
ATOM 2493 O O . VAL A 1 298 ? 48.036 -17.129 11.362 1.00 41.72 298 VAL A O 1
#

Secondary structure (DSSP, 8-state):
----EEEEE-S-SS-EEEEETTEEEEEE-TT----HHHHHHTHHHHHHHHHHHHHHHHTT---SSEEETTEEEEEEE-SSSPPEEETTTTEEEE-TTTSHHHHHHHHHHHHHHHHHHHHHHHHHHHT---SEEEEE--SS-SEEE-TT-EEEEEGGGGGS-HHHHHHHHHHHHHHHH-SS--HHHHHHHHHH-TTHHHHHHHHHHHHHHHHHHHHHHTS-S----------PPP-TT-HHHHHHHHHHHHHHHHHHHH-TT--SPPPHHHHHHTTHHHHHHHHHHHHHHHHHHHTT--

Radius of gyration: 25.8 Å; chains: 1; bounding box: 70×51×64 Å

Foldseek 3Di:
DDQAEDEAEDCDPAWDWDDDLSYTYIYDHPPDDDCVVVCVVCVVVVVVVSVLLVVLQVVCPDDPAAAFQNDGAHEAEDDPDAWDQDPVNSYTYYHLAPRLVVVLVVLVVVVVVLLVVLQVVVCVVVVHHAPEEAEDQDLPDQWAADQSRYIYGYSLLRRDHSVLNSLRSNLRNVCPVDVDPDPVSVVVSCVVCVPVVVSVSNVSNSSSVSVVSSVCSNDPPDDDDDDDDDDDDDDPPCPVVQLVVQLQVQLQVVVCVVPVVDPDGDDPVRSVVVPSSVVSSVVSVVVVVVVVVVVVVD